Protein AF-A0A2T3WAP5-F1 (afdb_monomer)

Structure (mmCIF, N/CA/C/O backbone):
data_AF-A0A2T3WAP5-F1
#
_entry.id   AF-A0A2T3WAP5-F1
#
loop_
_atom_site.group_PDB
_atom_site.id
_atom_site.type_symbol
_atom_site.label_atom_id
_atom_site.label_alt_id
_atom_site.label_comp_id
_atom_site.label_asym_id
_atom_site.label_entity_id
_atom_site.label_seq_id
_atom_site.pdbx_PDB_ins_code
_atom_site.Cartn_x
_atom_site.Cartn_y
_atom_site.Cartn_z
_atom_site.occupancy
_atom_site.B_iso_or_equiv
_atom_site.auth_seq_id
_atom_site.auth_comp_id
_atom_site.auth_asym_id
_atom_site.auth_atom_id
_atom_site.pdbx_PDB_model_num
ATOM 1 N N . MET A 1 1 ? -6.740 0.672 60.391 1.00 37.81 1 MET A N 1
ATOM 2 C CA . MET A 1 1 ? -5.354 1.010 60.008 1.00 37.81 1 MET A CA 1
ATOM 3 C C . MET A 1 1 ? -5.152 0.637 58.546 1.00 37.81 1 MET A C 1
ATOM 5 O O . MET A 1 1 ? -5.389 -0.507 58.200 1.00 37.81 1 MET A O 1
ATOM 9 N N . MET A 1 2 ? -4.772 1.641 57.752 1.00 34.97 2 MET A N 1
ATOM 10 C CA . MET A 1 2 ? -4.164 1.625 56.410 1.00 34.97 2 MET A CA 1
ATOM 11 C C . MET A 1 2 ? -4.906 0.983 55.224 1.00 34.97 2 MET A C 1
ATOM 13 O O . MET A 1 2 ? -4.880 -0.215 54.972 1.00 34.97 2 MET A O 1
ATOM 17 N N . SER A 1 3 ? -5.479 1.905 54.453 1.00 34.38 3 SER A N 1
ATOM 18 C CA . SER A 1 3 ? -5.839 1.886 53.040 1.00 34.38 3 SER A CA 1
ATOM 19 C C . SER A 1 3 ? -4.696 1.460 52.111 1.00 34.38 3 SER A C 1
ATOM 21 O O . SER A 1 3 ? -3.557 1.851 52.338 1.00 34.38 3 SER A O 1
ATOM 23 N N . PHE A 1 4 ? -5.033 0.836 50.978 1.00 34.06 4 PHE A N 1
ATOM 24 C CA . PHE A 1 4 ? -4.315 1.040 49.715 1.00 34.06 4 PHE A CA 1
ATOM 25 C C . PHE A 1 4 ? -5.319 1.086 48.555 1.00 34.06 4 PHE A C 1
ATOM 27 O O . PHE A 1 4 ? -5.877 0.078 48.131 1.00 34.06 4 PHE A O 1
ATOM 34 N N . LEU A 1 5 ? -5.565 2.307 48.079 1.00 34.66 5 LEU A N 1
ATOM 35 C CA . LEU A 1 5 ? -6.219 2.611 46.812 1.00 34.66 5 LEU A CA 1
ATOM 36 C C . LEU A 1 5 ? -5.215 2.352 45.683 1.00 34.66 5 LEU A C 1
ATOM 38 O O . LEU A 1 5 ? -4.166 2.990 45.637 1.00 34.66 5 LEU A O 1
ATOM 42 N N . CYS A 1 6 ? -5.542 1.454 44.755 1.00 35.88 6 CYS A N 1
ATOM 43 C CA . CYS A 1 6 ? -4.842 1.346 43.478 1.00 35.88 6 CYS A CA 1
ATOM 44 C C . CYS A 1 6 ? -5.643 2.124 42.425 1.00 35.88 6 CYS A C 1
ATOM 46 O O . CYS A 1 6 ? -6.664 1.660 41.919 1.00 35.88 6 CYS A O 1
ATOM 48 N N . LEU A 1 7 ? -5.196 3.348 42.146 1.00 31.86 7 LEU A N 1
ATOM 49 C CA . LEU A 1 7 ? -5.678 4.188 41.054 1.00 31.86 7 LEU A CA 1
ATOM 50 C C . LEU A 1 7 ? -5.188 3.601 39.721 1.00 31.86 7 LEU A C 1
ATOM 52 O O . LEU A 1 7 ? -4.012 3.717 39.386 1.00 31.86 7 LEU A O 1
ATOM 56 N N . ARG A 1 8 ? -6.092 2.995 38.941 1.00 32.06 8 ARG A N 1
ATOM 57 C CA . ARG A 1 8 ? -5.881 2.803 37.500 1.00 32.06 8 ARG A CA 1
ATOM 58 C C . ARG A 1 8 ? -6.242 4.099 36.786 1.00 32.06 8 ARG A C 1
ATOM 60 O O . ARG A 1 8 ? -7.409 4.479 36.713 1.00 32.06 8 ARG A O 1
ATOM 67 N N . THR A 1 9 ? -5.229 4.775 36.268 1.00 32.81 9 THR A N 1
ATOM 68 C CA . THR A 1 9 ? -5.368 5.914 35.368 1.00 32.81 9 THR A CA 1
ATOM 69 C C . THR A 1 9 ? -5.916 5.433 34.024 1.00 32.81 9 THR A C 1
ATOM 71 O O . THR A 1 9 ? -5.292 4.665 33.299 1.00 32.81 9 THR A O 1
ATOM 74 N N . SER A 1 10 ? -7.138 5.865 33.719 1.00 32.34 10 SER A N 1
ATOM 75 C CA . SER A 1 10 ? -7.794 5.700 32.425 1.00 32.34 10 SER A CA 1
ATOM 76 C C . SER A 1 10 ? -7.300 6.796 31.483 1.00 32.34 10 SER A C 1
ATOM 78 O O . SER A 1 10 ? -7.767 7.931 31.546 1.00 32.34 10 SER A O 1
ATOM 80 N N . THR A 1 11 ? -6.356 6.477 30.602 1.00 38.84 11 THR A N 1
ATOM 81 C CA . THR A 1 11 ? -6.017 7.317 29.447 1.00 38.84 11 THR A CA 1
ATOM 82 C C . THR A 1 11 ? -6.963 6.989 28.292 1.00 38.84 11 THR A C 1
ATOM 84 O O . THR A 1 11 ? -6.636 6.245 27.375 1.00 38.84 11 THR A O 1
ATOM 87 N N . ARG A 1 12 ? -8.173 7.557 28.337 1.00 41.38 12 ARG A N 1
ATOM 88 C CA . ARG A 1 12 ? -9.047 7.714 27.163 1.00 41.38 12 ARG A CA 1
ATOM 89 C C . ARG A 1 12 ? -9.127 9.191 26.806 1.00 41.38 12 ARG A C 1
ATOM 91 O O . ARG A 1 12 ? -10.056 9.879 27.213 1.00 41.38 12 ARG A O 1
ATOM 98 N N . HIS A 1 13 ? -8.172 9.672 26.024 1.00 39.91 13 HIS A N 1
ATOM 99 C CA . HIS A 1 13 ? -8.303 10.943 25.322 1.00 39.91 13 HIS A CA 1
ATOM 100 C C . HIS A 1 13 ? -7.728 10.792 23.916 1.00 39.91 13 HIS A C 1
ATOM 102 O O . HIS A 1 13 ? -6.562 10.449 23.785 1.00 39.91 13 HIS A O 1
ATOM 108 N N . SER A 1 14 ? -8.581 11.055 22.914 1.00 42.50 14 SER A N 1
ATOM 109 C CA . SER A 1 14 ? -8.299 11.218 21.471 1.00 42.50 14 SER A CA 1
ATOM 110 C C . SER A 1 14 ? -9.056 10.247 20.545 1.00 42.50 14 SER A C 1
ATOM 112 O O . SER A 1 14 ? -8.451 9.581 19.716 1.00 42.50 14 SER A O 1
ATOM 114 N N . ALA A 1 15 ? -10.387 10.177 20.650 1.00 42.03 15 ALA A N 1
ATOM 115 C CA . ALA A 1 15 ? -11.224 9.506 19.636 1.00 42.03 15 ALA A CA 1
ATOM 116 C C . ALA A 1 15 ? -12.508 10.287 19.275 1.00 42.03 15 ALA A C 1
ATOM 118 O O . ALA A 1 15 ? -13.336 9.822 18.506 1.00 42.03 15 ALA A O 1
ATOM 119 N N . GLN A 1 16 ? -12.719 11.487 19.834 1.00 45.59 16 GLN A N 1
ATOM 120 C CA . GLN A 1 16 ? -14.015 12.181 19.738 1.00 45.59 16 GLN A CA 1
ATOM 121 C C . GLN A 1 16 ? -14.140 13.184 18.581 1.00 45.59 16 GLN A C 1
ATOM 123 O O . GLN A 1 16 ? -1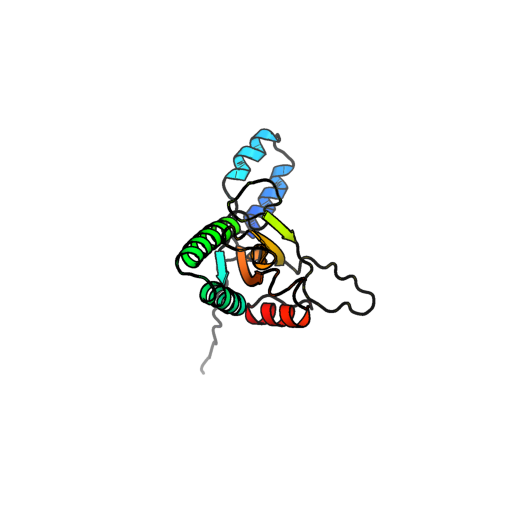5.211 13.762 18.403 1.00 45.59 16 GLN A O 1
ATOM 128 N N . THR A 1 17 ? -13.088 13.421 17.797 1.00 48.91 17 THR A N 1
ATOM 129 C CA . THR A 1 17 ? -13.108 14.436 16.730 1.00 48.91 17 THR A CA 1
ATOM 130 C C . THR A 1 17 ? -13.576 13.899 15.375 1.00 48.91 17 THR A C 1
ATOM 132 O O . THR A 1 17 ? -14.295 14.627 14.694 1.00 48.91 17 THR A O 1
ATOM 135 N N . CYS A 1 18 ? -13.277 12.645 15.004 1.00 47.66 18 CYS A N 1
ATOM 136 C CA . CYS A 1 18 ? -13.755 12.074 13.732 1.00 47.66 18 CYS A CA 1
ATOM 137 C C . CYS A 1 18 ? -15.240 11.643 13.791 1.00 47.66 18 CYS A C 1
ATOM 139 O O . CYS A 1 18 ? -16.019 12.014 12.910 1.00 47.66 18 CYS A O 1
ATOM 141 N N . ASP A 1 19 ? -15.688 11.000 14.877 1.00 46.12 19 ASP A N 1
ATOM 142 C CA . ASP A 1 19 ? -17.077 10.512 15.017 1.00 46.12 19 ASP A CA 1
ATOM 143 C C . ASP A 1 19 ? -18.139 11.628 15.034 1.00 46.12 19 ASP A C 1
ATOM 145 O O . ASP A 1 19 ? -19.256 11.484 14.523 1.00 46.12 19 ASP A O 1
ATOM 149 N N . ARG A 1 20 ? -17.811 12.782 15.628 1.00 44.59 20 ARG A N 1
ATOM 150 C CA . ARG A 1 20 ? -18.783 13.868 15.828 1.00 44.59 20 ARG A CA 1
ATOM 151 C C . ARG A 1 20 ? -19.057 14.657 14.547 1.00 44.59 20 ARG A C 1
ATOM 153 O O . ARG A 1 20 ? -20.156 15.192 14.399 1.00 44.59 20 ARG A O 1
ATOM 160 N N . LEU A 1 21 ? -18.097 14.703 13.621 1.00 49.47 21 LEU A N 1
ATOM 161 C CA . LEU A 1 21 ? -18.257 15.362 12.323 1.00 49.47 21 LEU A CA 1
ATOM 162 C C . LEU A 1 21 ? -19.168 14.544 11.398 1.00 49.47 21 LEU A C 1
ATOM 164 O O . LEU A 1 21 ? -20.104 15.109 10.837 1.00 49.47 21 LEU A O 1
ATOM 168 N N . TYR A 1 22 ? -19.007 13.218 11.345 1.00 47.56 22 TYR A N 1
ATOM 169 C CA . TYR A 1 22 ? -19.828 12.347 10.493 1.00 47.56 22 TYR A CA 1
ATOM 170 C C . TYR A 1 22 ? -21.316 12.309 10.893 1.00 47.56 22 TYR A C 1
ATOM 172 O O . TYR A 1 22 ? -22.199 12.384 10.033 1.00 47.56 22 TYR A O 1
ATOM 180 N N . LEU A 1 23 ? -21.634 12.267 12.194 1.00 45.97 23 LEU A N 1
ATOM 181 C CA . LEU A 1 23 ? -23.033 12.247 12.658 1.00 45.97 23 LEU A CA 1
ATOM 182 C C . LEU A 1 23 ? -23.762 13.591 12.457 1.00 45.97 23 LEU A C 1
ATOM 184 O O . LEU A 1 23 ? -24.974 13.614 12.220 1.00 45.97 23 LEU A O 1
ATOM 188 N N . LEU A 1 24 ? -23.040 14.715 12.504 1.00 48.06 24 LEU A N 1
ATOM 189 C CA . LEU A 1 24 ? -23.579 16.034 12.145 1.00 48.06 24 LEU A CA 1
ATOM 190 C C . LEU A 1 24 ? -23.736 16.191 10.621 1.00 48.06 24 LEU A C 1
ATOM 192 O O . LEU A 1 24 ? -24.723 16.770 10.163 1.00 48.06 24 LEU A O 1
ATOM 196 N N . GLN A 1 25 ? -22.822 15.605 9.844 1.00 47.75 25 GLN A N 1
ATOM 197 C CA . GLN A 1 25 ? -22.822 15.601 8.379 1.00 47.75 25 GLN A CA 1
ATOM 198 C C . GLN A 1 25 ? -24.035 14.859 7.789 1.00 47.75 25 GLN A C 1
ATOM 200 O O . GLN A 1 25 ? -24.610 15.315 6.800 1.00 47.75 25 GLN A O 1
ATOM 205 N N . TRP A 1 26 ? -24.508 13.784 8.434 1.00 46.12 26 TRP A N 1
ATOM 206 C CA . TRP A 1 26 ? -25.714 13.064 7.997 1.00 46.12 26 TRP A CA 1
ATOM 207 C C . TRP A 1 26 ? -27.020 13.825 8.299 1.00 46.12 26 TRP A C 1
ATOM 209 O O . TRP A 1 26 ? -27.939 13.840 7.481 1.00 46.12 26 TRP A O 1
ATOM 219 N N . ARG A 1 27 ? -27.111 14.525 9.443 1.00 43.84 27 ARG A N 1
ATOM 220 C CA . ARG A 1 27 ? -28.327 15.271 9.836 1.00 43.84 27 ARG A CA 1
ATOM 221 C C . ARG A 1 27 ? -28.534 16.581 9.066 1.00 43.84 27 ARG A C 1
ATOM 223 O O . ARG A 1 27 ? -29.679 16.986 8.873 1.00 43.84 27 ARG A O 1
ATOM 230 N N . LEU A 1 28 ? -27.465 17.236 8.609 1.00 43.81 28 LEU A N 1
ATOM 231 C CA . LEU A 1 28 ? -27.548 18.491 7.841 1.00 43.81 28 LEU A CA 1
ATOM 232 C C . LEU A 1 28 ? -27.909 18.285 6.357 1.00 43.81 28 LEU A C 1
ATOM 234 O O . LEU A 1 28 ? -28.445 19.200 5.730 1.00 43.81 28 LEU A O 1
ATOM 238 N N . SER A 1 29 ? -27.707 17.076 5.820 1.00 43.75 29 SER A N 1
ATOM 239 C CA . SER A 1 29 ? -28.051 16.711 4.434 1.00 43.75 29 SER A CA 1
ATOM 240 C C . SER A 1 29 ? -29.566 16.724 4.149 1.00 43.75 29 SER A C 1
ATOM 242 O O . SER A 1 29 ? -29.993 16.854 3.006 1.00 43.75 29 SER A O 1
ATOM 244 N N . LEU A 1 30 ? -30.411 16.672 5.188 1.00 50.00 30 LEU A N 1
ATOM 245 C CA . LEU A 1 30 ? -31.871 16.619 5.040 1.00 50.00 30 LEU A CA 1
ATOM 246 C C . LEU A 1 30 ? -32.566 17.993 4.959 1.00 50.00 30 LEU A C 1
ATOM 248 O O . LEU A 1 30 ? -33.790 18.029 4.844 1.00 50.00 30 LEU A O 1
ATOM 252 N N . ARG A 1 31 ? -31.847 19.128 5.055 1.00 53.31 31 ARG A N 1
ATOM 253 C CA . ARG A 1 31 ? -32.492 20.463 5.135 1.00 53.31 31 ARG A CA 1
ATOM 254 C C . ARG A 1 31 ? -31.858 21.601 4.329 1.00 53.31 31 ARG A C 1
ATOM 256 O O . ARG A 1 31 ? -32.368 22.716 4.409 1.00 53.31 31 ARG A O 1
ATOM 263 N N . LEU A 1 32 ? -30.794 21.376 3.557 1.00 46.03 32 LEU A N 1
ATOM 264 C CA . LEU A 1 32 ? -30.129 22.456 2.814 1.00 46.03 32 LEU A CA 1
ATOM 265 C C . LEU A 1 32 ? -30.175 22.249 1.293 1.00 46.03 32 LEU A C 1
ATOM 267 O O . LEU A 1 32 ? -30.032 21.121 0.822 1.00 46.03 32 LEU A O 1
ATOM 271 N N . PRO A 1 33 ? -30.336 23.327 0.500 1.00 49.84 33 PRO A N 1
ATOM 272 C CA . PRO A 1 33 ? -30.248 23.251 -0.952 1.00 49.84 33 PRO A CA 1
ATOM 273 C C . PRO A 1 33 ? -28.852 22.769 -1.380 1.00 49.84 33 PRO A C 1
ATOM 275 O O . PRO A 1 33 ? -27.824 23.276 -0.922 1.00 49.84 33 PRO A O 1
ATOM 278 N N . SER A 1 34 ? -28.834 21.795 -2.292 1.00 56.66 34 SER A N 1
ATOM 279 C CA . SER A 1 34 ? -27.676 20.977 -2.696 1.00 56.66 34 SER A CA 1
ATOM 280 C C . SER A 1 34 ? -26.402 21.753 -3.054 1.00 56.66 34 SER A C 1
ATOM 282 O O . SER A 1 34 ? -25.299 21.258 -2.842 1.00 56.66 34 SER A O 1
ATOM 284 N N . LYS A 1 35 ? -26.524 22.992 -3.544 1.00 49.44 35 LYS A N 1
ATOM 285 C CA . LYS A 1 35 ? -25.377 23.825 -3.947 1.00 49.44 35 LYS A CA 1
ATOM 286 C C . LYS A 1 35 ? -24.643 24.501 -2.778 1.00 49.44 35 LYS A C 1
ATOM 288 O O . LYS A 1 35 ? -23.463 24.806 -2.914 1.00 49.44 35 LYS A O 1
ATOM 293 N N . LEU A 1 36 ? -25.308 24.723 -1.640 1.00 49.06 36 LEU A N 1
ATOM 294 C CA . LEU A 1 36 ? -24.701 25.317 -0.436 1.00 49.06 36 LEU A CA 1
ATOM 295 C C . LEU A 1 36 ? -24.099 24.253 0.490 1.00 49.06 36 LEU A C 1
ATOM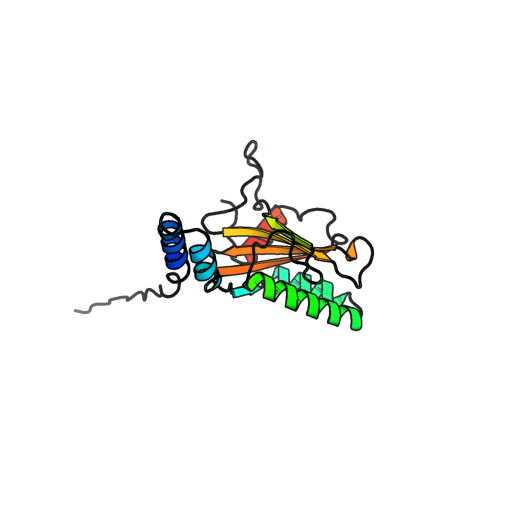 297 O O . LEU A 1 36 ? -23.044 24.490 1.074 1.00 49.06 36 LEU A O 1
ATOM 301 N N . ALA A 1 37 ? -24.703 23.061 0.550 1.00 51.19 37 ALA A N 1
ATOM 302 C CA . ALA A 1 37 ? -24.130 21.912 1.253 1.00 51.19 37 ALA A CA 1
ATOM 303 C C . ALA A 1 37 ? -22.775 21.500 0.645 1.00 51.19 37 ALA A C 1
ATOM 305 O O . ALA A 1 37 ? -21.805 21.317 1.374 1.00 51.19 37 ALA A O 1
ATOM 306 N N . LEU A 1 38 ? -22.665 21.483 -0.690 1.00 46.16 38 LEU A N 1
ATOM 307 C CA . LEU A 1 38 ? -21.421 21.128 -1.381 1.00 46.16 38 LEU A CA 1
ATOM 308 C C . LEU A 1 38 ? -20.252 22.077 -1.051 1.00 46.16 38 LEU A C 1
ATOM 310 O O . LEU A 1 38 ? -19.111 21.641 -1.009 1.00 46.16 38 LEU A O 1
ATOM 314 N N . LYS A 1 39 ? -20.528 23.364 -0.789 1.00 43.94 39 LYS A N 1
ATOM 315 C CA . LYS A 1 39 ? -19.500 24.390 -0.532 1.00 43.94 39 LYS A CA 1
ATOM 316 C C . LYS A 1 39 ? -19.063 24.467 0.939 1.00 43.94 39 LYS A C 1
ATOM 318 O O . LYS A 1 39 ? -17.976 24.959 1.221 1.00 43.94 39 LYS A O 1
ATOM 323 N N . LEU A 1 40 ? -19.891 23.981 1.868 1.00 48.06 40 LEU A N 1
ATOM 324 C CA . LEU A 1 40 ? -19.563 23.867 3.299 1.00 48.06 40 LEU A CA 1
ATOM 325 C C . LEU A 1 40 ? -18.911 22.519 3.649 1.00 48.06 40 LEU A C 1
ATOM 327 O O . LEU A 1 40 ? -18.163 22.438 4.618 1.00 48.06 40 LEU A O 1
ATOM 331 N N . MET A 1 41 ? -19.150 21.473 2.853 1.00 47.03 41 MET A N 1
ATOM 332 C CA . MET A 1 41 ? -18.615 20.125 3.090 1.00 47.03 41 MET A CA 1
ATOM 333 C C . MET A 1 41 ? -17.198 19.901 2.538 1.00 47.03 41 MET A C 1
ATOM 335 O O . MET A 1 41 ? -16.543 18.941 2.924 1.00 47.03 41 MET A O 1
ATOM 339 N N . THR A 1 42 ? -16.682 20.794 1.690 1.00 49.59 42 THR A N 1
ATOM 340 C CA . THR A 1 42 ? -15.313 20.708 1.145 1.00 49.59 42 THR A CA 1
ATOM 341 C C . THR A 1 42 ? -14.220 21.200 2.102 1.00 49.59 42 THR A C 1
ATOM 343 O O . THR A 1 42 ? -13.050 21.169 1.742 1.00 49.59 42 THR A O 1
ATOM 346 N N . GLY A 1 43 ? -14.570 21.677 3.303 1.00 47.00 43 GLY A N 1
ATOM 347 C CA . GLY A 1 43 ? -13.620 22.329 4.215 1.00 47.00 43 GLY A CA 1
ATOM 348 C C . GLY A 1 43 ? -13.030 21.467 5.337 1.00 47.00 43 GLY A C 1
ATOM 349 O O . GLY A 1 43 ? -12.149 21.954 6.036 1.00 47.00 43 GLY A O 1
ATOM 350 N N . LEU A 1 44 ? -13.506 20.236 5.560 1.00 53.38 44 LEU A N 1
ATOM 351 C CA . LEU A 1 44 ? -13.129 19.429 6.735 1.00 53.38 44 LEU A CA 1
ATOM 352 C C . LEU A 1 44 ? -13.106 17.923 6.427 1.00 53.38 44 LEU A C 1
ATOM 354 O O . LEU A 1 44 ? -13.654 17.128 7.188 1.00 53.38 44 LEU A O 1
ATOM 358 N N . SER A 1 45 ? -12.505 17.507 5.308 1.00 60.47 45 SER A N 1
ATOM 359 C CA . SER A 1 45 ? -12.167 16.080 5.193 1.00 60.47 45 SER A CA 1
ATOM 360 C C . SER A 1 45 ? -11.107 15.773 6.255 1.00 60.47 45 SER A C 1
ATOM 362 O O . SER A 1 45 ? -10.108 16.498 6.311 1.00 60.47 45 SER A O 1
ATOM 364 N N . PRO A 1 46 ? -11.322 14.787 7.144 1.00 68.62 46 PRO A N 1
ATOM 365 C CA . PRO A 1 46 ? -10.320 14.439 8.136 1.00 68.62 46 PRO A CA 1
ATOM 366 C C . PRO A 1 46 ? -9.046 14.008 7.410 1.00 68.62 46 PRO A C 1
ATOM 368 O O . PRO A 1 46 ? -9.083 13.149 6.532 1.00 68.62 46 PRO A O 1
ATOM 371 N N . SER A 1 47 ? -7.924 14.636 7.757 1.00 86.19 47 SER A N 1
ATOM 372 C CA . SER A 1 47 ? -6.617 14.175 7.299 1.00 86.19 47 SER A CA 1
ATOM 373 C C . SER A 1 47 ? -6.299 12.888 8.045 1.00 86.19 47 SER A C 1
ATOM 375 O O . SER A 1 47 ? -6.260 12.882 9.276 1.00 86.19 47 SER A O 1
ATOM 377 N N . TYR A 1 48 ? -6.059 11.812 7.310 1.00 94.31 48 TYR A N 1
ATOM 378 C CA . TYR A 1 48 ? -5.655 10.542 7.890 1.00 94.31 48 TYR A CA 1
ATOM 379 C C . TYR A 1 48 ? -4.163 10.563 8.218 1.00 94.31 48 TYR A C 1
ATOM 381 O O . TYR A 1 48 ? -3.354 11.110 7.467 1.00 94.31 48 TYR A O 1
ATOM 389 N N . SER A 1 49 ? -3.781 9.937 9.327 1.00 96.12 49 SER A N 1
ATOM 390 C CA . SER A 1 49 ? -2.371 9.668 9.627 1.00 96.12 49 SER A CA 1
ATOM 391 C C . SER A 1 49 ? -1.941 8.317 9.046 1.00 96.12 49 SER A C 1
ATOM 393 O O . SER A 1 49 ? -2.736 7.381 8.982 1.00 96.12 49 SER A O 1
ATOM 395 N N . LEU A 1 50 ? -0.691 8.214 8.586 1.00 96.88 50 LEU A N 1
ATOM 396 C CA . LEU A 1 50 ? -0.147 6.977 8.016 1.00 96.88 50 LEU A CA 1
ATOM 397 C C . LEU A 1 50 ? 0.603 6.174 9.077 1.00 96.88 50 LEU A C 1
ATOM 399 O O . LEU A 1 50 ? 1.564 6.670 9.666 1.00 96.88 50 LEU A O 1
ATOM 403 N N . ILE A 1 51 ? 0.235 4.907 9.222 1.00 97.94 51 ILE A N 1
ATOM 404 C CA . ILE A 1 51 ? 0.955 3.903 10.000 1.00 97.94 51 ILE A CA 1
ATOM 405 C C . ILE A 1 51 ? 1.609 2.937 9.017 1.00 97.94 51 ILE A C 1
ATOM 407 O O . ILE A 1 51 ? 0.946 2.332 8.174 1.00 97.94 51 ILE A O 1
ATOM 411 N N . ARG A 1 52 ? 2.936 2.812 9.077 1.00 97.38 52 ARG A N 1
ATOM 412 C CA . ARG A 1 52 ? 3.685 1.922 8.183 1.00 97.38 52 ARG A CA 1
ATOM 413 C C . ARG A 1 52 ? 3.861 0.562 8.843 1.00 97.38 52 ARG A C 1
ATOM 415 O O . ARG A 1 52 ? 4.626 0.440 9.796 1.00 97.38 52 ARG A O 1
ATOM 422 N N . GLY A 1 53 ? 3.171 -0.448 8.323 1.00 97.50 53 GLY A N 1
ATOM 423 C CA . GLY A 1 53 ? 3.281 -1.816 8.812 1.00 97.50 53 GLY A CA 1
ATOM 424 C C . GLY A 1 53 ? 4.682 -2.402 8.573 1.00 97.50 53 GLY A C 1
ATOM 425 O O . GLY A 1 53 ? 5.353 -2.041 7.594 1.00 97.50 53 GLY A O 1
ATOM 426 N N . PRO A 1 54 ? 5.138 -3.351 9.410 1.00 97.94 54 PRO A N 1
ATOM 427 C CA . PRO A 1 54 ? 6.453 -3.974 9.258 1.00 97.94 54 PRO A CA 1
ATOM 428 C C . PRO A 1 54 ? 6.666 -4.621 7.883 1.00 97.94 54 PRO A C 1
ATOM 430 O O . PRO A 1 54 ? 7.736 -4.486 7.283 1.00 97.94 54 PRO A O 1
ATOM 433 N N . GLN A 1 55 ? 5.646 -5.301 7.348 1.00 97.94 55 GLN A N 1
ATOM 434 C CA . GLN A 1 55 ? 5.727 -5.928 6.027 1.00 97.94 55 GLN A CA 1
ATOM 435 C C . GLN A 1 55 ? 5.788 -4.895 4.893 1.00 97.94 55 GLN A C 1
ATOM 437 O O . GLN A 1 55 ? 6.488 -5.122 3.901 1.00 97.94 55 GLN A O 1
ATOM 442 N N . PHE A 1 56 ? 5.123 -3.747 5.031 1.00 98.06 56 PHE A N 1
ATOM 443 C CA . PHE A 1 56 ? 5.217 -2.655 4.065 1.00 98.06 56 PHE A CA 1
ATOM 444 C C . PHE A 1 56 ? 6.642 -2.113 3.978 1.00 98.06 56 PHE A C 1
ATOM 446 O O . PHE A 1 56 ? 7.195 -2.026 2.885 1.00 98.06 56 PHE A O 1
ATOM 453 N N . GLU A 1 57 ? 7.286 -1.849 5.115 1.00 97.94 57 GLU A N 1
ATOM 454 C CA . GLU A 1 57 ? 8.682 -1.395 5.142 1.00 97.94 57 GLU A CA 1
ATOM 455 C C . GLU A 1 57 ? 9.635 -2.430 4.522 1.00 97.94 57 GLU A C 1
ATOM 457 O O . GLU A 1 57 ? 10.517 -2.084 3.731 1.00 97.94 57 GLU A O 1
ATOM 462 N N . ARG A 1 58 ? 9.433 -3.726 4.807 1.00 98.06 58 ARG A N 1
ATOM 463 C CA . ARG A 1 58 ? 10.232 -4.808 4.202 1.00 98.06 58 ARG A CA 1
ATOM 464 C C . ARG A 1 58 ? 10.068 -4.871 2.685 1.00 98.06 58 ARG A C 1
ATOM 466 O O . ARG A 1 58 ? 11.070 -4.932 1.972 1.00 98.06 58 ARG A O 1
ATOM 473 N N . THR A 1 59 ? 8.829 -4.850 2.200 1.00 97.44 59 THR A N 1
ATOM 474 C CA . THR A 1 59 ? 8.520 -4.952 0.764 1.00 97.44 59 THR A CA 1
ATOM 475 C C . THR A 1 59 ? 8.971 -3.716 -0.006 1.00 97.44 59 THR A C 1
ATOM 477 O O . THR A 1 59 ? 9.653 -3.853 -1.019 1.00 97.44 59 THR A O 1
ATOM 480 N N . LEU A 1 60 ? 8.732 -2.513 0.523 1.00 96.81 60 LEU A N 1
ATOM 481 C CA . LEU A 1 60 ? 9.225 -1.270 -0.068 1.00 96.81 60 LEU A CA 1
ATOM 482 C C . LEU A 1 60 ? 10.757 -1.250 -0.136 1.00 96.81 60 LEU A C 1
ATOM 484 O O . LEU A 1 60 ? 11.336 -0.937 -1.176 1.00 96.81 60 LEU A O 1
ATOM 488 N N . LYS A 1 61 ? 11.440 -1.629 0.951 1.00 97.19 61 LYS A N 1
ATOM 489 C CA . LYS A 1 61 ? 12.905 -1.710 0.975 1.00 97.19 61 LYS A CA 1
ATOM 490 C C . LYS A 1 61 ? 13.437 -2.720 -0.041 1.00 97.19 61 LYS A C 1
ATOM 492 O O . LYS A 1 61 ? 14.431 -2.428 -0.709 1.00 97.19 61 LYS A O 1
ATOM 497 N N . ALA A 1 62 ? 12.809 -3.891 -0.150 1.00 96.38 62 ALA A N 1
ATOM 498 C CA . ALA A 1 62 ? 13.186 -4.916 -1.118 1.00 96.38 62 ALA A CA 1
ATOM 499 C C . ALA A 1 62 ? 13.019 -4.410 -2.558 1.00 96.38 62 ALA A C 1
ATOM 501 O O . ALA A 1 62 ? 13.966 -4.499 -3.340 1.00 96.38 62 ALA A O 1
ATOM 502 N N . TYR A 1 63 ? 11.879 -3.784 -2.859 1.00 95.38 63 TYR A N 1
ATOM 503 C CA . TYR A 1 63 ? 11.602 -3.165 -4.151 1.00 95.38 63 TYR A CA 1
ATOM 504 C C . TYR A 1 63 ? 12.665 -2.120 -4.519 1.00 95.38 63 TYR A C 1
ATOM 506 O O . TYR A 1 63 ? 13.325 -2.232 -5.550 1.00 95.38 63 TYR A O 1
ATOM 514 N N . LEU A 1 64 ? 12.928 -1.156 -3.630 1.00 95.81 64 LEU A N 1
ATOM 515 C CA . LEU A 1 64 ? 13.901 -0.084 -3.872 1.00 95.81 64 LEU A CA 1
ATOM 516 C C . LEU A 1 64 ? 15.347 -0.583 -4.001 1.00 95.81 64 LEU A C 1
ATOM 518 O O . LEU A 1 64 ? 16.169 0.087 -4.626 1.00 95.81 64 LEU A O 1
ATOM 522 N N . LYS A 1 65 ? 15.688 -1.727 -3.395 1.00 96.12 65 LYS A N 1
ATOM 523 C CA . LYS A 1 65 ? 17.025 -2.331 -3.499 1.00 96.12 65 LYS A CA 1
ATOM 524 C C . LYS A 1 65 ? 17.297 -2.888 -4.901 1.00 96.12 65 LYS A C 1
ATOM 526 O O . LYS A 1 65 ? 18.455 -2.934 -5.301 1.00 96.12 65 LYS A O 1
ATOM 531 N N . GLY A 1 66 ? 16.256 -3.302 -5.626 1.00 91.12 66 GLY A N 1
ATOM 532 C CA . GLY A 1 66 ? 16.369 -3.850 -6.980 1.00 91.12 66 GLY A CA 1
ATOM 533 C C . GLY A 1 66 ? 16.478 -2.802 -8.093 1.00 91.12 66 GLY A C 1
ATOM 534 O O . GLY A 1 66 ? 16.714 -3.169 -9.240 1.00 91.12 66 GLY A O 1
ATOM 535 N N . LEU A 1 67 ? 16.304 -1.515 -7.779 1.00 94.00 67 LEU A N 1
ATOM 536 C CA . LEU A 1 67 ? 16.257 -0.440 -8.771 1.00 94.00 67 LEU A CA 1
ATOM 537 C C . LEU A 1 67 ? 17.625 0.213 -9.003 1.00 94.00 67 LEU A C 1
ATOM 539 O O . LEU A 1 67 ? 18.428 0.380 -8.081 1.00 94.00 67 LEU A O 1
ATOM 543 N N . ALA A 1 68 ? 17.856 0.671 -10.236 1.00 94.62 68 ALA A N 1
ATOM 544 C CA . ALA A 1 68 ? 18.947 1.594 -10.531 1.00 94.62 68 ALA A CA 1
ATOM 545 C C . ALA A 1 68 ? 18.733 2.931 -9.796 1.00 94.62 68 ALA A C 1
ATOM 547 O O . ALA A 1 68 ? 17.607 3.299 -9.465 1.00 94.62 68 ALA A O 1
ATOM 548 N N . LYS A 1 69 ? 19.808 3.700 -9.565 1.00 93.75 69 LYS A N 1
ATOM 549 C CA . LYS A 1 69 ? 19.746 4.950 -8.780 1.00 93.75 69 LYS A CA 1
ATOM 550 C C . LYS A 1 69 ? 18.667 5.924 -9.279 1.00 93.75 69 LYS A C 1
ATOM 552 O O . LYS A 1 69 ? 17.871 6.401 -8.478 1.00 93.75 69 LYS A O 1
ATOM 557 N N . ARG A 1 70 ? 18.626 6.180 -10.591 1.00 92.06 70 ARG A N 1
ATOM 558 C CA . ARG A 1 70 ? 17.640 7.075 -11.221 1.00 92.06 70 ARG A CA 1
ATOM 559 C C . ARG A 1 70 ? 16.203 6.597 -10.990 1.00 92.06 70 ARG A C 1
ATOM 561 O O . ARG A 1 70 ? 15.334 7.390 -10.649 1.00 92.06 70 ARG A O 1
ATOM 568 N N . ASP A 1 71 ? 15.967 5.300 -11.147 1.00 94.44 71 ASP A N 1
ATOM 569 C CA . ASP A 1 71 ? 14.634 4.710 -11.000 1.00 94.44 71 ASP A CA 1
ATOM 570 C C . ASP A 1 71 ? 14.194 4.693 -9.535 1.00 94.44 71 ASP A C 1
ATOM 572 O O . ASP A 1 71 ? 13.017 4.861 -9.234 1.00 94.44 71 ASP A O 1
ATOM 576 N N . LYS A 1 72 ? 15.146 4.556 -8.606 1.00 94.69 72 LYS A N 1
ATOM 577 C CA . LYS A 1 72 ? 14.901 4.655 -7.166 1.00 94.69 72 LYS A CA 1
ATOM 578 C C . LYS A 1 72 ? 14.409 6.045 -6.760 1.00 94.69 72 LYS A C 1
ATOM 580 O O . LYS A 1 72 ? 13.501 6.138 -5.941 1.00 94.69 72 LYS A O 1
ATOM 585 N N . GLU A 1 73 ? 14.986 7.110 -7.312 1.00 93.81 73 GLU A N 1
ATOM 586 C CA . GLU A 1 73 ? 14.534 8.487 -7.062 1.00 93.81 73 GLU A CA 1
ATOM 587 C C . GLU A 1 73 ? 13.103 8.692 -7.583 1.00 93.81 73 GLU A C 1
ATOM 589 O O . GLU A 1 73 ? 12.233 9.115 -6.822 1.00 93.81 73 GLU A O 1
ATOM 594 N N . ALA A 1 74 ? 12.825 8.263 -8.819 1.00 92.44 74 ALA A N 1
ATOM 595 C CA . ALA A 1 74 ? 11.479 8.314 -9.397 1.00 92.44 74 ALA A CA 1
ATOM 596 C C . ALA A 1 74 ? 10.458 7.466 -8.612 1.00 92.44 74 ALA A C 1
ATOM 598 O O . ALA A 1 74 ? 9.301 7.852 -8.454 1.00 92.44 74 ALA A O 1
ATOM 599 N N . ALA A 1 75 ? 10.875 6.307 -8.094 1.00 93.31 75 ALA A N 1
ATOM 600 C CA . ALA A 1 75 ? 10.044 5.471 -7.238 1.00 93.31 75 ALA A CA 1
ATOM 601 C C . ALA A 1 75 ? 9.669 6.189 -5.940 1.00 93.31 75 ALA A C 1
ATOM 603 O O . ALA A 1 75 ? 8.503 6.185 -5.556 1.00 93.31 75 ALA A O 1
ATOM 604 N N . LEU A 1 76 ? 10.649 6.800 -5.270 1.00 94.25 76 LEU A N 1
ATOM 605 C CA . LEU A 1 76 ? 10.436 7.520 -4.016 1.00 94.25 76 LEU A CA 1
ATOM 606 C C . LEU A 1 76 ? 9.509 8.723 -4.197 1.00 94.25 76 LEU A C 1
ATOM 608 O O . LEU A 1 76 ? 8.643 8.936 -3.352 1.00 94.25 76 LEU A O 1
ATOM 612 N N . GLU A 1 77 ? 9.653 9.465 -5.295 1.00 92.75 77 GLU A N 1
ATOM 613 C CA . GLU A 1 77 ? 8.758 10.575 -5.638 1.00 92.75 77 GLU A CA 1
ATOM 614 C C . GLU A 1 77 ? 7.314 10.091 -5.823 1.00 92.75 77 GLU A C 1
ATOM 616 O O . GLU A 1 77 ? 6.393 10.620 -5.197 1.00 92.75 77 GLU A O 1
ATOM 621 N N . LEU A 1 78 ? 7.123 9.022 -6.602 1.00 92.06 78 LEU A N 1
ATOM 622 C CA . LEU A 1 78 ? 5.810 8.418 -6.820 1.00 92.06 78 LEU A CA 1
ATOM 623 C C . LEU A 1 78 ? 5.190 7.919 -5.509 1.00 92.06 78 LEU A 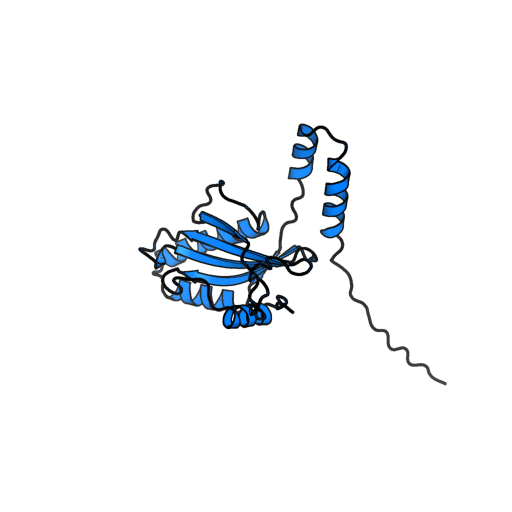C 1
ATOM 625 O O . LEU A 1 78 ? 4.028 8.214 -5.236 1.00 92.06 78 LEU A O 1
ATOM 629 N N . PHE A 1 79 ? 5.945 7.198 -4.671 1.00 93.25 79 PHE A N 1
ATOM 630 C CA . PHE A 1 79 ? 5.440 6.764 -3.366 1.00 93.25 79 PHE A CA 1
ATOM 631 C C . PHE A 1 79 ? 5.094 7.956 -2.475 1.00 93.25 79 PHE A C 1
ATOM 633 O O . PHE A 1 79 ? 4.046 7.935 -1.841 1.00 93.25 79 PHE A O 1
ATOM 640 N N . GLY A 1 80 ? 5.917 9.006 -2.446 1.00 92.69 80 GLY A N 1
ATOM 641 C CA . GLY A 1 80 ? 5.625 10.225 -1.691 1.00 92.69 80 GLY A CA 1
ATOM 642 C C . GLY A 1 80 ? 4.285 10.845 -2.089 1.00 92.69 80 GLY A C 1
ATOM 643 O O . GLY A 1 80 ? 3.450 11.095 -1.221 1.00 92.69 80 GLY A O 1
ATOM 644 N N . ALA A 1 81 ? 4.048 11.012 -3.393 1.00 90.56 81 ALA A N 1
ATOM 645 C CA . ALA A 1 81 ? 2.798 11.557 -3.919 1.00 90.56 81 ALA A CA 1
ATOM 646 C C . ALA A 1 81 ? 1.584 10.673 -3.587 1.00 90.56 81 ALA A C 1
ATOM 648 O O . ALA A 1 81 ? 0.566 11.167 -3.106 1.00 90.56 81 ALA A O 1
ATOM 649 N N . VAL A 1 82 ? 1.699 9.356 -3.783 1.00 90.88 82 VAL A N 1
ATOM 650 C CA . VAL A 1 82 ? 0.619 8.402 -3.480 1.00 90.88 82 VAL A CA 1
ATOM 651 C C . VAL A 1 82 ? 0.286 8.391 -1.991 1.00 90.88 82 VAL A C 1
ATOM 653 O O . VAL A 1 82 ? -0.884 8.417 -1.625 1.00 90.88 82 VAL A O 1
ATOM 656 N N . LEU A 1 83 ? 1.298 8.343 -1.124 1.00 92.88 83 LEU A N 1
ATOM 657 C CA . LEU A 1 83 ? 1.088 8.303 0.321 1.00 92.88 83 LEU A CA 1
ATOM 658 C C . LEU A 1 83 ? 0.474 9.607 0.830 1.00 92.88 83 LEU A C 1
ATOM 660 O O . LEU A 1 83 ? -0.421 9.558 1.670 1.00 92.88 83 LEU A O 1
ATOM 664 N N . GLN A 1 84 ? 0.900 10.750 0.290 1.00 90.38 84 GLN A N 1
ATOM 665 C CA . GLN A 1 84 ? 0.271 12.032 0.586 1.00 90.38 84 GLN A CA 1
ATOM 666 C C . GLN A 1 84 ? -1.209 12.024 0.185 1.00 90.38 84 GLN A C 1
ATOM 668 O O . GLN A 1 84 ? -2.053 12.434 0.976 1.00 90.38 84 GLN A O 1
ATOM 673 N N . GLU A 1 85 ? -1.546 11.511 -0.996 1.00 88.62 85 GLU A N 1
ATOM 674 C CA . GLU A 1 85 ? -2.940 11.449 -1.444 1.00 88.62 85 GLU A CA 1
ATOM 675 C C . GLU A 1 85 ? -3.787 10.526 -0.571 1.00 88.62 85 GLU A C 1
ATOM 677 O O . GLU A 1 85 ? -4.911 10.874 -0.217 1.00 88.62 85 GLU A O 1
ATOM 682 N N . LEU A 1 86 ? -3.235 9.384 -0.149 1.00 90.94 86 LEU A N 1
ATOM 683 C CA . LEU A 1 86 ? -3.923 8.498 0.784 1.00 90.94 86 LEU A CA 1
ATOM 684 C C . LEU A 1 86 ? -4.316 9.242 2.068 1.00 90.94 86 LEU A C 1
ATOM 686 O O . LEU A 1 86 ? -5.414 9.020 2.561 1.00 90.94 86 LEU A O 1
ATOM 690 N N . THR A 1 87 ? -3.500 10.179 2.569 1.00 91.81 87 THR A N 1
ATOM 691 C CA . THR A 1 87 ? -3.871 10.970 3.761 1.00 91.81 87 THR A CA 1
ATOM 692 C C . THR A 1 87 ? -5.077 11.884 3.554 1.00 91.81 87 THR A C 1
ATOM 694 O O . THR A 1 87 ? -5.786 12.184 4.513 1.00 91.81 87 THR A O 1
ATOM 697 N N . VAL A 1 88 ? -5.319 12.329 2.320 1.00 89.81 88 VAL A N 1
ATOM 698 C CA . VAL A 1 88 ? -6.378 13.291 1.989 1.00 89.81 88 VAL A CA 1
ATOM 699 C C . VAL A 1 88 ? -7.641 12.580 1.518 1.00 89.81 88 VAL A C 1
ATOM 701 O O . VAL A 1 88 ? -8.752 13.006 1.826 1.00 89.81 88 VAL A O 1
ATOM 704 N N . SER A 1 89 ? -7.495 11.517 0.732 1.00 89.12 89 SER A N 1
ATOM 705 C CA . SER A 1 89 ? -8.604 10.848 0.053 1.00 89.12 89 SER A CA 1
ATOM 706 C C . SER A 1 89 ? -8.330 9.347 -0.125 1.00 89.12 89 SER A C 1
ATOM 708 O O . SER A 1 89 ? -8.191 8.853 -1.248 1.00 89.12 89 SER A O 1
ATOM 710 N N . PRO A 1 90 ? -8.338 8.563 0.974 1.00 91.44 90 PRO A N 1
ATOM 711 C CA . PRO A 1 90 ? -7.955 7.145 0.954 1.00 91.44 90 PRO A CA 1
ATOM 712 C C . PRO A 1 90 ? -8.930 6.229 0.206 1.00 91.44 90 PRO A C 1
ATOM 714 O O . PRO A 1 90 ? -8.653 5.045 0.033 1.00 91.44 90 PRO A O 1
ATOM 717 N N . ARG A 1 91 ? -10.081 6.755 -0.227 1.00 89.69 91 ARG A N 1
ATOM 718 C CA . ARG A 1 91 ? -11.134 6.022 -0.947 1.00 89.69 91 ARG A CA 1
ATOM 719 C C . ARG A 1 91 ? -11.294 6.464 -2.395 1.00 89.69 91 ARG A C 1
ATOM 721 O O . ARG A 1 91 ? -12.266 6.072 -3.037 1.00 89.69 91 ARG A O 1
ATOM 728 N N . GLN A 1 92 ? -10.435 7.352 -2.899 1.00 78.44 92 GLN A N 1
ATOM 729 C CA . GLN A 1 92 ? -10.740 8.045 -4.145 1.00 78.44 92 GLN A CA 1
ATOM 730 C C . GLN A 1 92 ? -10.850 7.094 -5.342 1.00 78.44 92 GLN A C 1
ATOM 732 O O . GLN A 1 92 ? -9.891 6.475 -5.806 1.00 78.44 92 GLN A O 1
ATOM 737 N N . MET A 1 93 ? -12.068 7.006 -5.863 1.00 61.47 93 MET A N 1
ATOM 738 C CA . MET A 1 93 ? -12.422 6.178 -7.004 1.00 61.47 93 MET A CA 1
ATOM 739 C C . MET A 1 93 ? -12.127 6.944 -8.297 1.00 61.47 93 MET A C 1
ATOM 741 O O . MET A 1 93 ? -12.499 8.107 -8.415 1.00 61.47 93 MET A O 1
ATOM 745 N N . ARG A 1 94 ? -11.444 6.266 -9.235 1.00 54.78 94 ARG A N 1
ATOM 746 C CA . ARG A 1 94 ? -11.177 6.608 -10.654 1.00 54.78 94 ARG A CA 1
ATOM 747 C C . ARG A 1 94 ? -11.599 8.010 -11.128 1.00 54.78 94 ARG A C 1
ATOM 749 O O . ARG A 1 94 ? -12.782 8.323 -11.160 1.00 54.78 94 ARG A O 1
ATOM 756 N N . GLY A 1 95 ? -10.660 8.754 -11.716 1.00 53.34 95 GLY A N 1
ATOM 757 C CA . GLY A 1 95 ? -10.985 9.918 -12.556 1.00 53.34 95 GLY A CA 1
ATOM 758 C C . GLY A 1 95 ? -10.184 11.183 -12.265 1.00 53.34 95 GLY A C 1
ATOM 759 O O . GLY A 1 95 ? -10.228 12.107 -13.070 1.00 53.34 95 GLY A O 1
ATOM 760 N N . GLN A 1 96 ? -9.408 11.218 -11.180 1.00 56.16 96 GLN A N 1
ATOM 761 C CA . GLN A 1 96 ? -8.345 12.208 -11.018 1.00 56.16 96 GLN A CA 1
ATOM 762 C C . GLN A 1 96 ? -7.021 11.578 -11.444 1.00 56.16 96 GLN A C 1
ATOM 764 O O . GLN A 1 96 ? -6.582 10.579 -10.876 1.00 56.16 96 GLN A O 1
ATOM 769 N N . ALA A 1 97 ? -6.432 12.125 -12.506 1.00 54.69 97 ALA A N 1
ATOM 770 C CA . ALA A 1 97 ? -5.157 11.676 -13.039 1.00 54.69 97 ALA A CA 1
ATOM 771 C C . ALA A 1 97 ? -4.036 12.097 -12.083 1.00 54.69 97 ALA A C 1
ATOM 773 O O . ALA A 1 97 ? -3.500 13.196 -12.179 1.00 54.69 97 ALA A O 1
ATOM 774 N N . MET A 1 98 ? -3.698 11.217 -11.148 1.00 70.88 98 MET A N 1
ATOM 775 C CA . MET A 1 98 ? -2.469 11.324 -10.379 1.00 70.88 98 MET A CA 1
ATOM 776 C C . MET A 1 98 ? -1.349 10.582 -11.102 1.00 70.88 98 MET A C 1
ATOM 778 O O . MET A 1 98 ? -1.552 9.483 -11.624 1.00 70.88 98 MET A O 1
ATOM 782 N N . ALA A 1 99 ? -0.151 11.166 -11.114 1.00 71.31 99 ALA A N 1
ATOM 783 C CA . ALA A 1 99 ? 1.013 10.527 -11.711 1.00 71.31 99 ALA A CA 1
ATOM 784 C C . ALA A 1 99 ? 1.293 9.187 -11.008 1.00 71.31 99 ALA A C 1
ATOM 786 O O . ALA A 1 99 ? 1.656 9.142 -9.837 1.00 71.31 99 ALA A O 1
ATOM 787 N N . GLY A 1 100 ? 1.094 8.086 -11.732 1.00 81.25 100 GLY A N 1
ATOM 788 C CA . GLY A 1 100 ? 1.411 6.746 -11.250 1.00 81.25 100 GLY A CA 1
ATOM 789 C C . GLY A 1 100 ? 0.367 6.073 -10.355 1.00 81.25 100 GLY A C 1
ATOM 790 O O . GLY A 1 100 ? 0.595 4.920 -10.012 1.00 81.25 100 GLY A O 1
ATOM 791 N N . LEU A 1 101 ? -0.769 6.699 -10.015 1.00 89.25 101 LEU A N 1
ATOM 792 C CA . LEU A 1 101 ? -1.897 6.042 -9.328 1.00 89.25 101 LEU A CA 1
ATOM 793 C C . LEU A 1 101 ? -3.047 5.814 -10.318 1.00 89.25 101 LEU A C 1
ATOM 795 O O . LEU A 1 101 ? -3.679 6.759 -10.777 1.00 89.25 101 LEU A O 1
ATOM 799 N N . GLU A 1 102 ? -3.328 4.555 -10.654 1.00 88.88 102 GLU A N 1
ATOM 800 C CA . GLU A 1 102 ? -4.326 4.201 -11.674 1.00 88.88 102 GLU A CA 1
ATOM 801 C C . GLU A 1 102 ? -5.752 4.144 -11.110 1.00 88.88 102 GLU A C 1
ATOM 803 O O . GLU A 1 102 ? -6.704 4.630 -11.725 1.00 88.88 102 GLU A O 1
ATOM 808 N N . LYS A 1 103 ? -5.922 3.488 -9.958 1.00 89.69 103 LYS A N 1
ATOM 809 C CA . LYS A 1 103 ? -7.206 3.350 -9.257 1.00 89.69 103 LYS A CA 1
ATOM 810 C C . LYS A 1 103 ? -7.001 2.876 -7.820 1.00 89.69 103 LYS A C 1
ATOM 812 O O . LYS A 1 103 ? -5.993 2.244 -7.511 1.00 89.69 103 LYS A O 1
ATOM 817 N N . MET A 1 104 ? -8.009 3.098 -6.988 1.00 91.44 104 MET A N 1
ATOM 818 C CA . MET A 1 104 ? -8.174 2.455 -5.686 1.00 91.44 104 MET A CA 1
ATOM 819 C C . MET A 1 104 ? -9.476 1.656 -5.707 1.00 91.44 104 MET A C 1
ATOM 821 O O . MET A 1 104 ? -10.444 2.072 -6.347 1.00 91.44 104 MET A O 1
ATOM 825 N N . GLU A 1 105 ? -9.485 0.485 -5.081 1.00 91.25 105 GLU A N 1
ATOM 826 C CA . GLU A 1 105 ? -10.690 -0.336 -4.963 1.00 91.25 105 GLU A CA 1
ATOM 827 C C . GLU A 1 105 ? -10.758 -1.029 -3.596 1.00 91.25 105 GLU A C 1
ATOM 829 O O . GLU A 1 105 ? -9.706 -1.350 -3.029 1.00 91.25 105 GLU A O 1
ATOM 834 N N . PRO A 1 106 ? -11.973 -1.273 -3.076 1.00 91.12 106 PRO A N 1
ATOM 835 C CA . PRO A 1 106 ? -12.154 -2.056 -1.867 1.00 91.12 106 PRO A CA 1
ATOM 836 C C . PRO A 1 106 ? -11.733 -3.508 -2.113 1.00 91.12 106 PRO A C 1
ATOM 838 O O . PRO A 1 106 ? -12.006 -4.095 -3.164 1.00 91.12 106 PRO A O 1
ATOM 841 N N . GLU A 1 107 ? -11.084 -4.094 -1.118 1.00 89.62 107 GLU A N 1
ATOM 842 C CA . GLU A 1 107 ? -10.530 -5.439 -1.144 1.00 89.62 107 GLU A CA 1
ATOM 843 C C . GLU A 1 107 ? -11.271 -6.320 -0.127 1.00 89.62 107 GLU A C 1
ATOM 845 O O . GLU A 1 107 ? -11.534 -5.876 0.992 1.00 89.62 107 GLU A O 1
ATOM 850 N N . PRO A 1 108 ? -11.632 -7.571 -0.471 1.00 88.75 108 PRO A N 1
ATOM 851 C CA . PRO A 1 108 ? -12.224 -8.471 0.507 1.00 88.75 108 PRO A CA 1
ATOM 852 C C . PRO A 1 108 ? -11.231 -8.749 1.639 1.00 88.75 108 PRO A C 1
ATOM 854 O O . PRO A 1 108 ? -10.055 -9.048 1.394 1.00 88.75 108 PRO A O 1
ATOM 857 N N . TRP A 1 109 ? -11.723 -8.683 2.873 1.00 88.31 109 TRP A N 1
ATOM 858 C CA . TRP A 1 109 ? -10.964 -9.001 4.075 1.00 88.31 109 TRP A CA 1
ATOM 859 C C . TRP A 1 109 ? -10.419 -10.432 3.984 1.00 88.31 109 TRP A C 1
ATOM 861 O O . TRP A 1 109 ? -11.169 -11.335 3.590 1.00 88.31 109 TRP A O 1
ATOM 871 N N . PRO A 1 110 ? -9.135 -10.665 4.303 1.00 86.12 110 PRO A N 1
ATOM 872 C CA . PRO A 1 110 ? -8.581 -12.009 4.316 1.00 86.12 110 PRO A CA 1
ATOM 873 C C . PRO A 1 110 ? -9.271 -12.847 5.394 1.00 86.12 110 PRO A C 1
ATOM 875 O O . PRO A 1 110 ? -9.617 -12.355 6.470 1.00 86.12 110 PRO A O 1
ATOM 878 N N . GLY A 1 111 ? -9.553 -14.096 5.053 1.00 74.81 111 GLY A N 1
ATOM 879 C CA . GLY A 1 111 ? -10.291 -14.991 5.924 1.00 74.81 111 GLY A CA 1
ATOM 880 C C . GLY A 1 111 ? -10.886 -16.148 5.154 1.00 74.81 111 GLY A C 1
ATOM 881 O O . GLY A 1 111 ? -11.585 -15.951 4.152 1.00 74.81 111 GLY A O 1
ATOM 882 N N . GLY A 1 112 ? -10.657 -17.357 5.662 1.00 59.09 112 GLY A N 1
ATOM 883 C CA . GLY A 1 112 ? -11.248 -18.570 5.119 1.00 59.09 112 GLY A CA 1
ATOM 884 C C . GLY A 1 112 ? -12.756 -18.414 4.911 1.00 59.09 112 GLY A C 1
ATOM 885 O O . GLY A 1 112 ? -13.501 -17.985 5.792 1.00 59.09 112 GLY A O 1
ATOM 886 N N . THR A 1 113 ? -13.237 -18.794 3.729 1.00 49.31 113 THR A N 1
ATOM 887 C CA . THR A 1 113 ? -14.628 -19.219 3.592 1.00 49.31 113 THR A CA 1
ATOM 888 C C . THR A 1 113 ? -14.821 -20.393 4.549 1.00 49.31 113 THR A C 1
ATOM 890 O O . THR A 1 113 ? -14.427 -21.510 4.210 1.00 49.31 113 THR A O 1
ATOM 893 N N . LEU A 1 114 ? -15.437 -20.180 5.719 1.00 43.94 114 LEU A N 1
ATOM 894 C CA . LEU A 1 114 ? -16.235 -21.245 6.334 1.00 43.94 114 LEU A CA 1
ATOM 895 C C . LEU A 1 114 ? -17.075 -21.826 5.199 1.00 43.94 114 LEU A C 1
ATOM 897 O O . LEU A 1 114 ? -17.672 -21.049 4.451 1.00 43.94 114 LEU A O 1
ATOM 901 N N . ALA A 1 115 ? -17.032 -23.141 4.988 1.00 37.84 115 ALA A N 1
ATOM 902 C CA . ALA A 1 115 ? -17.716 -23.794 3.878 1.00 37.84 115 ALA A CA 1
ATOM 903 C C . ALA A 1 115 ? -19.156 -23.247 3.748 1.00 37.84 115 ALA A C 1
ATOM 905 O O . ALA A 1 115 ? -19.997 -23.495 4.605 1.00 37.84 115 ALA A O 1
ATOM 906 N N . GLY A 1 116 ? -19.407 -22.426 2.718 1.00 46.38 116 GLY A N 1
ATOM 907 C CA . GLY A 1 116 ? -20.700 -21.769 2.472 1.00 46.38 116 GLY A CA 1
ATOM 908 C C . GLY A 1 116 ? -20.801 -20.256 2.752 1.00 46.38 116 GLY A C 1
ATOM 909 O O . GLY A 1 116 ? -21.716 -19.623 2.229 1.00 46.38 116 GLY A O 1
ATOM 910 N N . ALA A 1 117 ? -19.877 -19.626 3.485 1.00 50.00 117 ALA A N 1
ATOM 911 C CA . ALA A 1 117 ? -19.886 -18.179 3.739 1.00 50.00 117 ALA A CA 1
ATOM 912 C C . ALA A 1 117 ? -19.105 -17.418 2.652 1.00 50.00 117 ALA A C 1
ATOM 914 O O . ALA A 1 117 ? -17.910 -17.633 2.460 1.00 50.00 117 ALA A O 1
ATOM 915 N N . ARG A 1 118 ? -19.776 -16.519 1.917 1.00 51.44 118 ARG A N 1
ATOM 916 C CA . ARG A 1 118 ? -19.183 -15.753 0.802 1.00 51.44 118 ARG A CA 1
ATOM 917 C C . ARG A 1 118 ? -17.916 -14.990 1.234 1.00 51.44 118 ARG A C 1
ATOM 919 O O . ARG A 1 118 ? -17.891 -14.363 2.292 1.00 51.44 118 ARG A O 1
ATOM 926 N N . ARG A 1 119 ? -16.908 -14.956 0.348 1.00 56.72 119 ARG A N 1
ATOM 927 C CA . ARG A 1 119 ? -15.661 -14.148 0.409 1.00 56.72 119 ARG A CA 1
ATOM 928 C C . ARG A 1 119 ? -15.880 -12.617 0.420 1.00 56.72 119 ARG A C 1
ATOM 930 O O . ARG A 1 119 ? -14.985 -11.871 0.056 1.00 56.72 119 ARG A O 1
ATOM 937 N N . MET A 1 120 ? -17.073 -12.132 0.754 1.00 62.78 120 MET A N 1
ATOM 938 C CA . MET A 1 120 ? -17.493 -10.747 0.509 1.00 62.78 120 MET A CA 1
ATOM 939 C C . MET A 1 120 ? -17.728 -9.979 1.810 1.00 62.78 120 MET A C 1
ATOM 941 O O . MET A 1 120 ? -18.792 -9.404 2.010 1.00 62.78 120 MET A O 1
ATOM 945 N N . VAL A 1 121 ? -16.735 -9.988 2.700 1.00 71.62 121 VAL A N 1
ATOM 946 C CA . VAL A 1 121 ? -16.669 -9.036 3.816 1.00 71.62 121 VAL A CA 1
ATOM 947 C C . VAL A 1 121 ? -15.623 -8.001 3.438 1.00 71.62 121 VAL A C 1
ATOM 949 O O . VAL A 1 121 ? -14.457 -8.346 3.302 1.00 71.62 121 VAL A O 1
ATOM 952 N N . TYR A 1 122 ? -16.045 -6.763 3.200 1.00 68.56 122 TYR A N 1
ATOM 953 C CA . TYR A 1 122 ? -15.162 -5.662 2.783 1.00 68.56 122 TYR A CA 1
ATOM 954 C C . TYR A 1 122 ? -14.841 -4.691 3.931 1.00 68.56 122 TYR A C 1
ATOM 956 O O . TYR A 1 122 ? -14.017 -3.794 3.775 1.00 68.56 122 TYR A O 1
ATOM 964 N N . SER A 1 123 ? -15.479 -4.882 5.089 1.00 73.81 123 SER A N 1
ATOM 965 C CA . SER A 1 123 ? -15.311 -4.052 6.279 1.00 73.81 123 SER A CA 1
ATOM 966 C C . SER A 1 123 ? -15.580 -4.853 7.554 1.00 73.81 123 SER A C 1
ATOM 968 O O . SER A 1 123 ? -16.503 -5.671 7.573 1.00 73.81 123 SER A O 1
ATOM 970 N N . LEU A 1 124 ? -14.834 -4.568 8.619 1.00 81.25 124 LEU A N 1
ATOM 971 C CA . LEU A 1 124 ? -15.056 -5.071 9.981 1.00 81.25 124 LEU A CA 1
ATOM 972 C C . LEU A 1 124 ? -15.208 -3.868 10.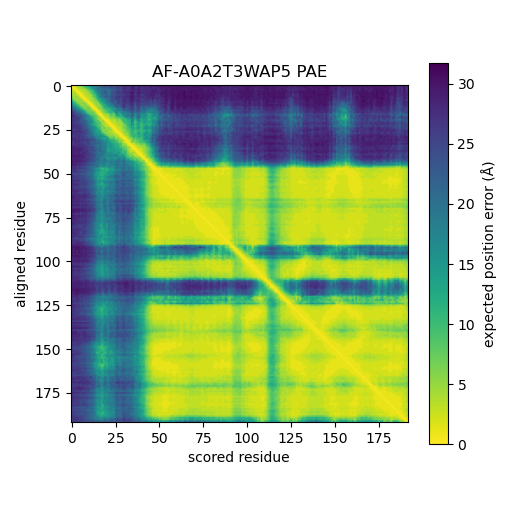907 1.00 81.25 124 LEU A C 1
ATOM 974 O O . LEU A 1 124 ? -14.328 -3.034 10.877 1.00 81.25 124 LEU A O 1
ATOM 978 N N . GLU A 1 125 ? -16.288 -3.746 11.683 1.00 80.25 125 GLU A N 1
ATOM 979 C CA . GLU A 1 125 ? -16.505 -2.718 12.734 1.00 80.25 125 GLU A CA 1
ATOM 980 C C . GLU A 1 125 ? -15.550 -1.493 12.729 1.00 80.25 125 GLU A C 1
ATOM 982 O O . GLU A 1 125 ? -14.664 -1.372 13.572 1.00 80.25 125 GLU A O 1
ATOM 987 N N . GLY A 1 126 ? -15.719 -0.567 11.774 1.00 87.12 126 GLY A N 1
ATOM 988 C CA . GLY A 1 126 ? -14.907 0.664 11.685 1.00 87.12 126 GLY A CA 1
ATOM 989 C C . GLY A 1 126 ? -13.597 0.548 10.894 1.00 87.12 126 GLY A C 1
ATOM 990 O O . GLY A 1 126 ? -12.842 1.515 10.820 1.00 87.12 126 GLY A O 1
ATOM 991 N N . TRP A 1 127 ? -13.353 -0.601 10.273 1.00 92.88 127 TRP A N 1
ATOM 992 C CA . TRP A 1 127 ? -12.208 -0.896 9.429 1.00 92.88 127 TRP A CA 1
ATOM 993 C C . TRP A 1 127 ? -12.614 -1.221 7.995 1.00 92.88 127 TRP A C 1
ATOM 995 O O . TRP A 1 127 ? -13.577 -1.952 7.755 1.00 92.88 127 TRP A O 1
ATOM 1005 N N . GLU A 1 128 ? -11.823 -0.748 7.037 1.00 93.31 128 GLU A N 1
ATOM 1006 C CA . GLU A 1 128 ? -11.973 -1.046 5.610 1.00 93.31 128 GLU A CA 1
ATOM 1007 C C . GLU A 1 128 ? -10.651 -1.532 5.022 1.00 93.31 128 GLU A C 1
ATOM 1009 O O .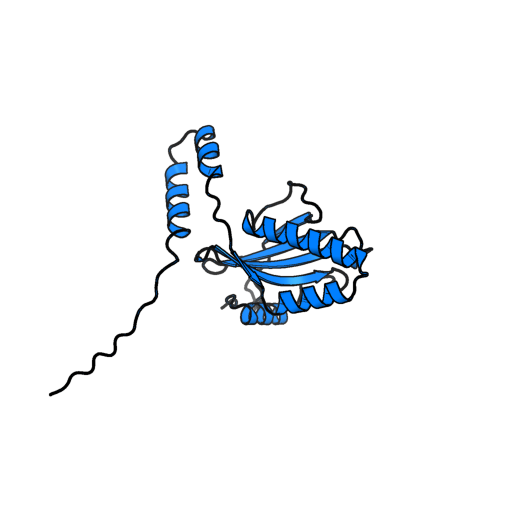 GLU A 1 128 ? -9.591 -1.043 5.405 1.00 93.31 128 GLU A O 1
ATOM 1014 N N . PHE A 1 129 ? -10.699 -2.469 4.075 1.00 93.44 129 PHE A N 1
ATOM 1015 C CA . PHE A 1 129 ? -9.505 -2.977 3.401 1.00 93.44 129 PHE A CA 1
ATOM 1016 C C . PHE A 1 129 ? -9.521 -2.573 1.934 1.00 93.44 129 PHE A C 1
ATOM 1018 O O . PHE A 1 129 ? -10.529 -2.721 1.245 1.00 93.44 129 PHE A O 1
ATOM 1025 N N . TRP A 1 130 ? -8.404 -2.033 1.461 1.00 94.81 130 TRP A N 1
ATOM 1026 C CA . TRP A 1 130 ? -8.309 -1.394 0.159 1.00 94.81 130 TRP A CA 1
ATOM 1027 C C . TRP A 1 130 ? -7.015 -1.754 -0.559 1.00 94.81 130 TRP A C 1
ATOM 1029 O O . TRP A 1 130 ? -6.004 -2.158 0.027 1.00 94.81 130 TRP A O 1
ATOM 1039 N N . LYS A 1 131 ? -7.061 -1.575 -1.878 1.00 94.50 131 LYS A N 1
ATOM 1040 C CA . LYS A 1 131 ? -5.942 -1.824 -2.775 1.00 94.50 131 LYS A CA 1
ATOM 1041 C C . LYS A 1 131 ? -5.785 -0.676 -3.764 1.00 94.50 131 LYS A C 1
ATOM 1043 O O . LYS A 1 131 ? -6.669 -0.417 -4.582 1.00 94.50 131 LYS A O 1
ATOM 1048 N N . ALA A 1 132 ? -4.629 -0.022 -3.714 1.00 94.00 132 ALA A N 1
ATOM 1049 C CA . ALA A 1 132 ? -4.214 0.997 -4.669 1.00 94.00 132 ALA A CA 1
ATOM 1050 C C . ALA A 1 132 ? -3.380 0.361 -5.784 1.00 94.00 132 ALA A C 1
ATOM 1052 O O . ALA A 1 132 ? -2.491 -0.448 -5.520 1.00 94.00 132 ALA A O 1
ATOM 1053 N N . TYR A 1 133 ? -3.662 0.732 -7.030 1.00 93.50 133 TYR A N 1
ATOM 1054 C CA . TYR A 1 133 ? -2.964 0.263 -8.223 1.00 93.50 133 TYR A CA 1
ATOM 1055 C C . TYR A 1 133 ? -2.020 1.339 -8.722 1.00 93.50 133 TYR A C 1
ATOM 1057 O O . TYR A 1 133 ? -2.451 2.458 -8.993 1.00 93.50 133 TYR A O 1
ATOM 1065 N N . LEU A 1 134 ? -0.754 0.976 -8.876 1.00 93.06 134 LEU A N 1
ATOM 1066 C CA . LEU A 1 134 ? 0.304 1.879 -9.286 1.00 93.06 134 LEU A CA 1
ATOM 1067 C C . LEU A 1 134 ? 0.839 1.527 -10.669 1.00 93.06 134 LEU A C 1
ATOM 1069 O O . LEU A 1 134 ? 0.958 0.353 -11.025 1.00 93.06 134 LEU A O 1
ATOM 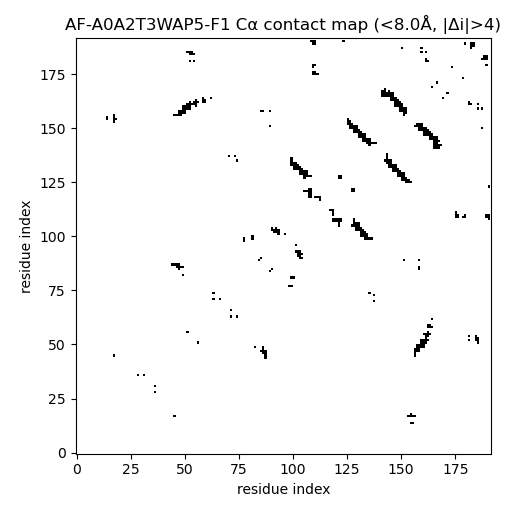1073 N N . ASN A 1 135 ? 1.235 2.556 -11.405 1.00 92.81 135 ASN A N 1
ATOM 1074 C CA . ASN A 1 135 ? 1.995 2.443 -12.637 1.00 92.81 135 ASN A CA 1
ATOM 1075 C C . ASN A 1 135 ? 3.397 3.005 -12.410 1.00 92.81 135 ASN A C 1
ATOM 1077 O O . ASN A 1 135 ? 3.550 4.191 -12.129 1.00 92.81 135 ASN A O 1
ATOM 1081 N N . PHE A 1 136 ? 4.414 2.159 -12.529 1.00 92.69 136 PHE A N 1
ATOM 1082 C CA . PHE A 1 136 ? 5.816 2.532 -12.399 1.00 92.69 136 PHE A CA 1
ATOM 1083 C C . PHE A 1 136 ? 6.404 2.823 -13.787 1.00 92.69 136 PHE A C 1
ATOM 1085 O O . PHE A 1 136 ? 6.826 1.889 -14.472 1.00 92.69 136 PHE A O 1
ATOM 1092 N N . PRO A 1 137 ? 6.473 4.093 -14.232 1.00 89.44 137 PRO A N 1
ATOM 1093 C CA . PRO A 1 137 ? 6.778 4.438 -15.627 1.00 89.44 137 PRO A CA 1
ATOM 1094 C C . PRO A 1 137 ? 8.193 4.042 -16.077 1.00 89.44 137 PRO A C 1
ATOM 1096 O O . PRO A 1 137 ? 8.466 3.974 -17.272 1.00 89.44 137 PRO A O 1
ATOM 1099 N N . TYR A 1 138 ? 9.093 3.782 -15.129 1.00 89.38 138 TYR A N 1
ATOM 1100 C CA . TYR A 1 138 ? 10.469 3.342 -15.365 1.00 89.38 138 TYR A CA 1
ATOM 1101 C C . TYR A 1 138 ? 10.605 1.816 -15.528 1.00 89.38 138 TYR A C 1
ATOM 1103 O O . TYR A 1 138 ? 11.627 1.339 -16.019 1.00 89.38 138 TYR A O 1
ATOM 1111 N N . ALA A 1 139 ? 9.591 1.035 -15.150 1.00 91.31 139 ALA A N 1
ATOM 1112 C CA . ALA A 1 139 ? 9.598 -0.420 -15.271 1.00 91.31 139 ALA A CA 1
ATOM 1113 C C . ALA A 1 139 ? 8.877 -0.894 -16.547 1.00 91.31 139 ALA A C 1
ATOM 1115 O O . ALA A 1 139 ? 8.140 -0.153 -17.196 1.00 91.31 139 ALA A O 1
ATOM 1116 N N . ARG A 1 140 ? 9.099 -2.158 -16.933 1.00 90.75 140 ARG A N 1
ATOM 1117 C CA . ARG A 1 140 ? 8.500 -2.777 -18.130 1.00 90.75 140 ARG A CA 1
ATOM 1118 C C . ARG A 1 140 ? 7.730 -4.046 -17.775 1.00 90.75 140 ARG A C 1
ATOM 1120 O O . ARG A 1 140 ? 8.066 -4.745 -16.820 1.00 90.75 140 ARG A O 1
ATOM 1127 N N . GLY A 1 141 ? 6.719 -4.372 -18.580 1.00 92.44 141 GLY A N 1
ATOM 1128 C CA . GLY A 1 141 ? 5.948 -5.610 -18.438 1.00 92.44 141 GLY A CA 1
ATOM 1129 C C . GLY A 1 141 ? 5.231 -5.709 -17.088 1.00 92.44 141 GLY A C 1
ATOM 1130 O O . GLY A 1 141 ? 4.652 -4.738 -16.611 1.00 92.44 141 GLY A O 1
ATOM 1131 N N . ALA A 1 142 ? 5.268 -6.883 -16.453 1.00 90.56 142 ALA A N 1
ATOM 1132 C CA . ALA A 1 142 ? 4.604 -7.111 -15.167 1.00 90.56 142 ALA A CA 1
ATOM 1133 C C . ALA A 1 142 ? 5.183 -6.256 -14.020 1.00 90.56 142 ALA A C 1
ATOM 1135 O O . ALA A 1 142 ? 4.453 -5.874 -13.110 1.00 90.56 142 ALA A O 1
ATOM 1136 N N . ALA A 1 143 ? 6.464 -5.883 -14.085 1.00 90.50 143 ALA A N 1
ATOM 1137 C CA . ALA A 1 143 ? 7.090 -5.026 -13.078 1.00 90.50 143 ALA A CA 1
ATOM 1138 C C . ALA A 1 143 ? 6.584 -3.571 -13.127 1.00 90.50 143 ALA A C 1
ATOM 1140 O O . ALA A 1 143 ? 6.716 -2.851 -12.145 1.00 90.50 143 ALA A O 1
ATOM 1141 N N . GLN A 1 144 ? 5.967 -3.143 -14.237 1.00 93.62 144 GLN A N 1
ATOM 1142 C CA . GLN A 1 144 ? 5.359 -1.813 -14.367 1.00 93.62 144 GLN A CA 1
ATOM 1143 C C . GLN A 1 144 ? 4.130 -1.635 -13.467 1.00 93.62 144 GLN A C 1
ATOM 1145 O O . GLN A 1 144 ? 3.772 -0.514 -13.120 1.00 93.62 144 GLN A O 1
ATOM 1150 N N . LYS A 1 145 ? 3.463 -2.730 -13.094 1.00 93.88 145 LYS A N 1
ATOM 1151 C CA . LYS A 1 145 ? 2.200 -2.684 -12.356 1.00 93.88 145 LYS A CA 1
ATOM 1152 C C . LYS A 1 145 ? 2.458 -2.953 -10.883 1.00 93.88 145 LYS A C 1
ATOM 1154 O O . LYS A 1 145 ? 2.674 -4.099 -10.496 1.00 93.88 145 LYS A O 1
ATOM 1159 N N . GLY A 1 146 ? 2.426 -1.900 -10.079 1.00 95.00 146 GLY A N 1
ATOM 1160 C CA . GLY A 1 146 ? 2.530 -1.961 -8.627 1.00 95.00 146 GLY A CA 1
ATOM 1161 C C . GLY A 1 146 ? 1.171 -2.022 -7.948 1.00 95.00 146 GLY A C 1
ATOM 1162 O O . GLY A 1 146 ? 0.143 -1.661 -8.523 1.00 95.00 146 GLY A O 1
ATOM 1163 N N . ARG A 1 147 ? 1.160 -2.471 -6.700 1.00 95.81 147 ARG A N 1
ATOM 1164 C CA . ARG A 1 147 ? -0.007 -2.458 -5.826 1.00 95.81 147 ARG A CA 1
ATOM 1165 C C . ARG A 1 147 ? 0.422 -2.134 -4.401 1.00 95.81 147 ARG A C 1
ATOM 1167 O O . ARG A 1 147 ? 1.466 -2.605 -3.954 1.00 95.81 147 ARG A O 1
ATOM 1174 N N . ILE A 1 148 ? -0.398 -1.366 -3.694 1.00 96.50 148 ILE A N 1
ATOM 1175 C CA . ILE A 1 148 ? -0.303 -1.169 -2.243 1.00 96.50 148 ILE A CA 1
ATOM 1176 C C . ILE A 1 148 ? -1.597 -1.690 -1.633 1.00 96.50 148 ILE A C 1
ATOM 1178 O O . ILE A 1 148 ? -2.680 -1.305 -2.070 1.00 96.50 148 ILE A O 1
ATOM 1182 N N . MET A 1 149 ? -1.484 -2.558 -0.633 1.00 97.00 149 MET A N 1
ATOM 1183 C CA . MET A 1 149 ? -2.613 -2.963 0.202 1.00 97.00 149 MET A CA 1
ATOM 1184 C C . MET A 1 149 ? -2.564 -2.174 1.504 1.00 97.00 149 MET A C 1
ATOM 1186 O O . MET A 1 149 ? -1.496 -2.042 2.109 1.00 97.00 149 MET A O 1
ATOM 1190 N N . TYR A 1 150 ? -3.705 -1.641 1.920 1.00 97.50 150 TYR A N 1
ATOM 1191 C CA . TYR A 1 150 ? -3.814 -0.816 3.117 1.00 97.50 150 TYR A CA 1
ATOM 1192 C C . TYR A 1 150 ? -5.176 -0.998 3.777 1.00 97.50 150 TYR A C 1
ATOM 1194 O O . TYR A 1 150 ? -6.160 -1.306 3.106 1.00 97.50 150 TYR A O 1
ATOM 1202 N N . ALA A 1 151 ? -5.217 -0.815 5.092 1.00 96.50 151 ALA A N 1
ATOM 1203 C CA . ALA A 1 151 ? -6.451 -0.769 5.858 1.00 96.50 151 ALA A CA 1
ATOM 1204 C C . ALA A 1 151 ? -6.715 0.657 6.347 1.00 96.50 151 ALA A C 1
ATOM 1206 O O . ALA A 1 151 ? -5.780 1.403 6.634 1.00 96.50 151 ALA A O 1
ATOM 1207 N N . ILE A 1 152 ? -7.983 1.034 6.428 1.00 95.62 152 ILE A N 1
ATOM 1208 C CA . ILE A 1 152 ? -8.427 2.311 6.976 1.00 95.62 152 ILE A CA 1
ATOM 1209 C C . ILE A 1 152 ? -9.102 2.018 8.310 1.00 95.62 152 ILE A C 1
ATOM 1211 O O . ILE A 1 152 ? -10.031 1.217 8.343 1.00 95.62 152 ILE A O 1
ATOM 1215 N N . GLU A 1 153 ? -8.645 2.661 9.378 1.00 95.00 153 GLU A N 1
ATOM 1216 C CA . GLU A 1 153 ? -9.285 2.658 10.692 1.00 95.00 153 GLU A CA 1
ATOM 1217 C C . GLU A 1 153 ? -10.017 3.988 10.879 1.00 95.00 153 GLU A C 1
ATOM 1219 O O . GLU A 1 153 ? -9.406 5.035 11.116 1.00 95.00 153 GLU A O 1
ATOM 1224 N N . GLU A 1 154 ? -11.341 3.956 10.760 1.00 91.81 154 GLU A N 1
ATOM 1225 C CA . GLU A 1 154 ? -12.155 5.171 10.740 1.00 91.81 154 GLU A CA 1
ATOM 1226 C C . GLU A 1 154 ? -12.177 5.896 12.080 1.00 91.81 154 GLU A C 1
ATOM 1228 O O . GLU A 1 154 ? -12.058 7.119 12.124 1.00 91.81 154 GLU A O 1
ATOM 1233 N N . ALA A 1 155 ? -12.276 5.153 13.182 1.00 91.44 155 ALA A N 1
ATOM 1234 C CA . ALA A 1 155 ? -12.364 5.745 14.514 1.00 91.44 155 ALA A CA 1
ATOM 1235 C C . ALA A 1 155 ? -11.106 6.559 14.870 1.00 91.44 155 ALA A C 1
ATOM 1237 O O . ALA A 1 155 ? -11.198 7.615 15.500 1.00 91.44 155 ALA A O 1
ATOM 1238 N N . ALA A 1 156 ? -9.935 6.076 14.444 1.00 93.69 156 ALA A N 1
ATOM 1239 C CA . ALA A 1 156 ? -8.650 6.718 14.691 1.00 93.69 156 ALA A CA 1
ATOM 1240 C C . ALA A 1 156 ? -8.224 7.676 13.567 1.00 93.69 156 ALA A C 1
ATOM 1242 O O . ALA A 1 156 ? -7.244 8.405 13.735 1.00 93.69 156 ALA A O 1
ATOM 1243 N N . CYS A 1 157 ? -8.933 7.688 12.431 1.00 94.69 157 CYS A N 1
ATOM 1244 C CA . CYS A 1 157 ? -8.512 8.390 11.220 1.00 94.69 157 CYS A CA 1
ATOM 1245 C C . CYS A 1 157 ? -7.063 8.007 10.842 1.00 94.69 157 CYS A C 1
ATOM 1247 O O . CYS A 1 157 ? -6.184 8.847 10.623 1.00 94.69 157 CYS A O 1
ATOM 1249 N N . GLN A 1 158 ? -6.814 6.693 10.801 1.00 96.69 158 GLN A N 1
ATOM 1250 C CA . GLN A 1 158 ? -5.518 6.086 10.496 1.00 96.69 158 GLN A CA 1
ATOM 1251 C C . GLN A 1 158 ? -5.585 5.232 9.233 1.00 96.69 158 GLN A C 1
ATOM 1253 O O . GLN A 1 158 ? -6.583 4.574 8.949 1.00 96.69 158 GLN A O 1
ATOM 1258 N N . ILE A 1 159 ? -4.494 5.234 8.476 1.00 97.19 159 ILE A N 1
ATOM 1259 C CA . ILE A 1 159 ? -4.280 4.352 7.333 1.00 97.19 159 ILE A CA 1
ATOM 1260 C C . ILE A 1 159 ? -3.079 3.480 7.645 1.00 97.19 159 ILE A C 1
ATOM 1262 O O . ILE A 1 159 ? -1.949 3.959 7.744 1.00 97.19 159 ILE A O 1
ATOM 1266 N N . HIS A 1 160 ? -3.333 2.187 7.748 1.00 97.88 160 HIS A N 1
ATOM 1267 C CA . HIS A 1 160 ? -2.334 1.166 8.000 1.00 97.88 160 HIS A CA 1
ATOM 1268 C C . HIS A 1 160 ? -1.845 0.619 6.661 1.00 97.88 160 HIS A C 1
ATOM 1270 O O . HIS A 1 160 ? -2.566 -0.093 5.963 1.00 97.88 160 HIS A O 1
ATOM 1276 N N . LEU A 1 161 ? -0.625 0.980 6.264 1.00 98.25 161 LEU A N 1
ATOM 1277 C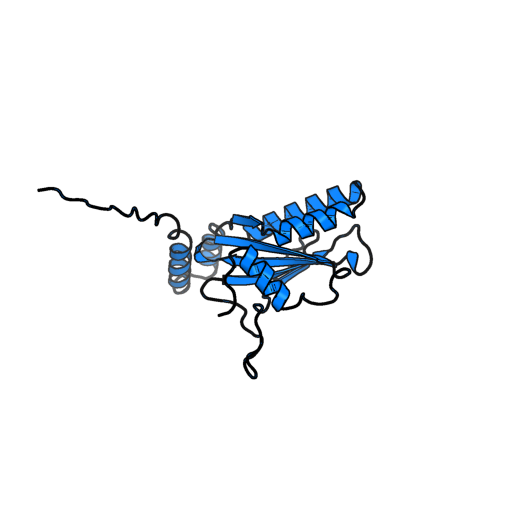 CA . LEU A 1 161 ? 0.020 0.466 5.057 1.00 98.25 161 LEU A CA 1
ATOM 1278 C C . LEU A 1 161 ? 0.539 -0.944 5.335 1.00 98.25 161 LEU A C 1
ATOM 1280 O O . LEU A 1 161 ? 1.449 -1.120 6.142 1.00 98.25 161 LEU A O 1
ATOM 1284 N N . LEU A 1 162 ? -0.022 -1.942 4.655 1.00 97.88 162 LEU A N 1
ATOM 1285 C CA . LEU A 1 162 ? 0.200 -3.348 4.995 1.00 97.88 162 LEU A CA 1
ATOM 1286 C C . LEU A 1 162 ? 1.337 -3.955 4.183 1.00 97.88 162 LEU A C 1
ATOM 1288 O O . LEU A 1 162 ? 2.261 -4.550 4.731 1.00 97.88 162 LEU A O 1
ATOM 1292 N N . MET A 1 163 ? 1.294 -3.786 2.864 1.00 97.19 163 MET A N 1
ATOM 1293 C CA . MET A 1 163 ? 2.346 -4.266 1.975 1.00 97.19 163 MET A CA 1
ATOM 1294 C C . MET A 1 163 ? 2.294 -3.576 0.619 1.00 97.19 163 MET A C 1
ATOM 1296 O O . MET A 1 163 ? 1.241 -3.097 0.192 1.00 97.19 163 MET A O 1
ATOM 1300 N N . MET A 1 164 ? 3.422 -3.591 -0.086 1.00 96.62 164 MET A N 1
ATOM 1301 C CA . MET A 1 164 ? 3.459 -3.304 -1.512 1.00 96.62 164 MET A CA 1
ATOM 1302 C C . MET A 1 164 ? 4.003 -4.504 -2.282 1.00 96.62 164 MET A C 1
ATOM 1304 O O . MET A 1 164 ? 4.736 -5.323 -1.733 1.00 96.62 164 MET A O 1
ATOM 1308 N N . TYR A 1 165 ? 3.588 -4.640 -3.535 1.00 96.12 165 TYR A N 1
ATOM 1309 C CA . TYR A 1 165 ? 4.109 -5.658 -4.440 1.00 96.12 165 TYR A CA 1
ATOM 1310 C C . TYR A 1 165 ? 3.868 -5.269 -5.897 1.00 96.12 165 TYR A C 1
ATOM 1312 O O . TYR A 1 165 ? 3.027 -4.428 -6.212 1.00 96.12 165 TYR A O 1
ATOM 1320 N N . THR A 1 166 ? 4.601 -5.895 -6.803 1.00 95.75 166 THR A N 1
ATOM 1321 C CA . THR A 1 166 ? 4.440 -5.783 -8.251 1.00 95.75 166 THR A CA 1
ATOM 1322 C C . THR A 1 166 ? 3.680 -6.981 -8.809 1.00 95.75 166 THR A C 1
ATOM 1324 O O . THR A 1 166 ? 3.646 -8.062 -8.221 1.00 95.75 166 THR A O 1
ATOM 1327 N N . HIS A 1 167 ? 3.115 -6.830 -10.005 1.00 93.19 167 HIS A N 1
ATOM 1328 C CA . HIS A 1 167 ? 2.495 -7.945 -10.715 1.00 93.19 167 HIS A CA 1
ATOM 1329 C C . HIS A 1 167 ? 3.509 -9.026 -11.138 1.00 93.19 167 HIS A C 1
ATOM 1331 O O . HIS A 1 167 ? 3.115 -10.154 -11.421 1.00 93.19 167 HIS A O 1
ATOM 1337 N N . ALA A 1 168 ? 4.806 -8.695 -11.175 1.00 92.19 168 ALA A N 1
ATOM 1338 C CA . ALA A 1 168 ? 5.878 -9.662 -11.399 1.00 92.19 168 ALA A CA 1
ATOM 1339 C C . ALA A 1 168 ? 6.109 -10.575 -10.182 1.00 92.19 168 ALA A C 1
ATOM 1341 O O . ALA A 1 168 ? 6.399 -11.752 -10.363 1.00 92.19 168 ALA A O 1
ATOM 1342 N N . GLU A 1 169 ? 5.960 -10.050 -8.963 1.00 91.69 169 GLU A N 1
ATOM 1343 C CA . GLU A 1 169 ? 6.081 -10.832 -7.723 1.00 91.69 169 GLU A CA 1
ATOM 1344 C C . GLU A 1 169 ? 4.819 -11.658 -7.460 1.00 91.69 169 GLU A C 1
ATOM 1346 O O . GLU A 1 169 ? 4.906 -12.829 -7.100 1.00 91.69 169 GLU A O 1
ATOM 1351 N N . TYR A 1 170 ? 3.644 -11.060 -7.684 1.00 89.62 170 TYR A N 1
ATOM 1352 C CA . TYR A 1 170 ? 2.356 -11.734 -7.549 1.00 89.62 170 TYR A CA 1
ATOM 1353 C C . TYR A 1 170 ? 1.467 -11.429 -8.753 1.00 89.62 170 TYR A C 1
ATOM 1355 O O . TYR A 1 170 ? 0.958 -10.316 -8.925 1.00 89.62 170 TYR A O 1
ATOM 1363 N N . SER A 1 171 ? 1.196 -12.451 -9.564 1.00 85.62 171 SER A N 1
ATOM 1364 C CA . SER A 1 171 ? 0.214 -12.338 -10.648 1.00 85.62 171 SER A CA 1
ATOM 1365 C C . SER A 1 171 ? -1.186 -12.022 -10.089 1.00 85.62 171 SER A C 1
ATOM 1367 O O . SER A 1 171 ? -1.922 -11.188 -10.628 1.00 85.62 171 SER A O 1
ATOM 1369 N N . GLY A 1 172 ? -1.529 -12.627 -8.950 1.00 87.69 172 GLY A N 1
ATOM 1370 C CA . GLY A 1 172 ? -2.794 -12.462 -8.241 1.00 87.69 172 GLY A CA 1
ATOM 1371 C C . GLY A 1 172 ? -2.710 -11.614 -6.972 1.00 87.69 172 GLY A C 1
ATOM 1372 O O . GLY A 1 172 ? -1.805 -10.802 -6.787 1.00 87.69 172 GLY A O 1
ATOM 1373 N N . ARG A 1 173 ? -3.724 -11.778 -6.123 1.00 88.69 173 ARG A N 1
ATOM 1374 C CA . ARG A 1 173 ? -3.724 -11.337 -4.725 1.00 88.69 173 ARG A CA 1
ATOM 1375 C C . ARG A 1 173 ? -2.867 -12.326 -3.913 1.0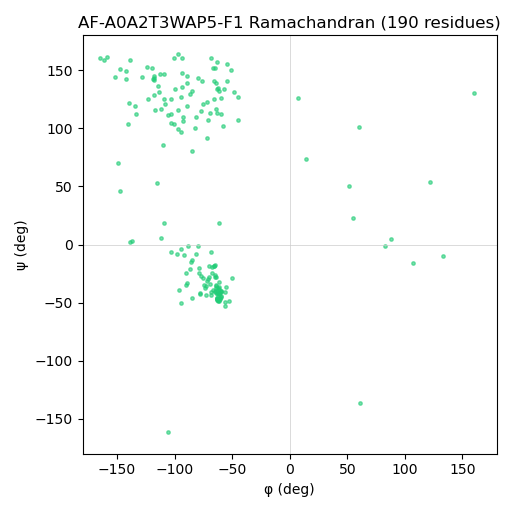0 88.69 173 ARG A C 1
ATOM 1377 O O . ARG A 1 173 ? -2.969 -13.520 -4.201 1.00 88.69 173 ARG A O 1
ATOM 1384 N N . PRO A 1 174 ? -2.061 -11.872 -2.936 1.00 92.12 174 PRO A N 1
ATOM 1385 C CA . PRO A 1 174 ? -1.429 -12.771 -1.972 1.00 92.12 174 PRO A CA 1
ATOM 1386 C C . PRO A 1 174 ? -2.468 -13.652 -1.261 1.00 92.12 174 PRO A C 1
ATOM 1388 O O . PRO A 1 174 ? -3.651 -13.300 -1.197 1.00 92.12 174 PRO A O 1
ATOM 1391 N N . ASP A 1 175 ? -2.047 -14.812 -0.766 1.00 90.69 175 ASP A N 1
ATOM 1392 C CA . ASP A 1 175 ? -2.954 -15.748 -0.108 1.00 90.69 175 ASP A CA 1
ATOM 1393 C C . ASP A 1 175 ? -3.503 -15.188 1.215 1.00 90.69 175 ASP A C 1
ATOM 1395 O O . ASP A 1 175 ? -2.878 -14.362 1.881 1.00 90.69 175 ASP A O 1
ATOM 1399 N N . ASP A 1 176 ? -4.705 -15.629 1.587 1.00 90.00 176 ASP A N 1
ATOM 1400 C CA . ASP A 1 176 ? -5.399 -15.150 2.784 1.00 90.00 176 ASP A CA 1
ATOM 1401 C C . ASP A 1 176 ? -4.599 -15.413 4.061 1.00 90.00 176 ASP A C 1
ATOM 1403 O O . ASP A 1 176 ? -4.538 -14.534 4.913 1.00 90.00 176 ASP A O 1
ATOM 1407 N N . THR A 1 177 ? -3.947 -16.574 4.180 1.00 89.88 177 THR A N 1
ATOM 1408 C CA . THR A 1 177 ? -3.149 -16.929 5.362 1.00 89.88 177 THR A CA 1
ATOM 1409 C C . THR A 1 177 ? -1.972 -15.973 5.545 1.00 89.88 177 THR A C 1
ATOM 1411 O O . THR A 1 177 ? -1.708 -15.508 6.655 1.00 89.88 177 THR A O 1
ATOM 1414 N N . PHE A 1 178 ? -1.288 -15.627 4.458 1.00 92.69 178 PHE A N 1
ATOM 1415 C CA . PHE A 1 178 ? -0.240 -14.621 4.467 1.00 92.69 178 PHE A CA 1
ATOM 1416 C C . PHE A 1 178 ? -0.787 -13.239 4.841 1.00 92.69 178 PHE A C 1
ATOM 1418 O O . PHE A 1 178 ? -0.228 -12.575 5.714 1.00 92.69 178 PHE A O 1
ATOM 1425 N N . LEU A 1 179 ? -1.898 -12.812 4.233 1.00 92.75 179 LEU A N 1
ATOM 1426 C CA . LEU A 1 179 ? -2.507 -11.507 4.515 1.00 92.75 179 LEU A CA 1
ATOM 1427 C C . LEU A 1 179 ? -3.013 -11.383 5.959 1.00 92.75 179 LEU A C 1
ATOM 1429 O O . LEU A 1 179 ? -2.843 -10.326 6.560 1.00 92.75 179 LEU A O 1
ATOM 1433 N N . GLU A 1 180 ? -3.574 -12.445 6.541 1.00 91.81 180 GLU A N 1
ATOM 1434 C CA . GLU A 1 180 ? -3.927 -12.500 7.966 1.00 91.81 180 GLU A CA 1
ATOM 1435 C C . GLU A 1 180 ? -2.696 -12.291 8.858 1.00 91.81 180 GLU A C 1
ATOM 1437 O O . GLU A 1 180 ? -2.766 -11.569 9.855 1.00 91.81 180 GLU A O 1
ATOM 1442 N N . GLY A 1 181 ? -1.557 -12.889 8.492 1.00 93.06 181 GLY A N 1
ATOM 1443 C CA . GLY A 1 181 ? -0.279 -12.668 9.170 1.00 93.06 181 GLY A CA 1
ATOM 1444 C C . GLY A 1 181 ? 0.166 -11.207 9.096 1.00 93.06 181 GLY A C 1
ATOM 1445 O O . GLY A 1 181 ? 0.474 -10.606 10.123 1.00 93.06 181 GLY A O 1
ATOM 1446 N N . VAL A 1 182 ? 0.117 -10.609 7.903 1.00 95.19 182 VAL A N 1
ATOM 1447 C CA . VAL A 1 182 ? 0.473 -9.196 7.684 1.00 95.19 182 VAL A CA 1
ATOM 1448 C C . VAL A 1 182 ? -0.429 -8.243 8.474 1.00 95.19 182 VAL A C 1
ATOM 1450 O O . VAL A 1 182 ? 0.066 -7.273 9.051 1.00 95.19 182 VAL A O 1
ATOM 1453 N N . MET A 1 183 ? -1.736 -8.515 8.520 1.00 93.94 183 MET A N 1
ATOM 1454 C CA . MET A 1 183 ? -2.688 -7.728 9.306 1.00 93.94 183 MET A CA 1
ATOM 1455 C C . MET A 1 183 ? -2.379 -7.810 10.799 1.00 93.94 183 MET A C 1
ATOM 1457 O O . MET A 1 183 ? -2.258 -6.773 11.447 1.00 93.94 183 MET A O 1
ATOM 1461 N N . ARG A 1 184 ? -2.139 -9.019 11.321 1.00 93.62 184 ARG A N 1
ATOM 1462 C CA . ARG A 1 184 ? -1.770 -9.229 12.727 1.00 93.62 184 ARG A CA 1
ATOM 1463 C C . ARG A 1 184 ? -0.477 -8.507 13.106 1.00 93.62 184 ARG A C 1
ATOM 1465 O O . ARG A 1 184 ? -0.395 -7.954 14.192 1.00 93.62 184 ARG A O 1
ATOM 1472 N N . GLU A 1 185 ? 0.524 -8.506 12.226 1.00 95.38 185 GLU A N 1
ATOM 1473 C CA . GLU A 1 185 ? 1.784 -7.777 12.442 1.00 95.38 185 GLU A CA 1
ATOM 1474 C C . GLU A 1 185 ? 1.629 -6.251 12.427 1.00 95.38 185 GLU A C 1
ATOM 1476 O O . GLU A 1 185 ? 2.525 -5.547 12.888 1.00 95.38 185 GLU A O 1
ATOM 1481 N N . SER A 1 186 ? 0.536 -5.743 11.858 1.00 94.69 186 SER A N 1
ATOM 1482 C CA . SER A 1 186 ? 0.272 -4.310 11.699 1.00 94.69 186 SER A CA 1
ATOM 1483 C C . SER A 1 186 ? -0.856 -3.825 12.615 1.00 94.69 186 SER A C 1
ATOM 1485 O O . SER A 1 186 ? -1.447 -2.790 12.334 1.00 94.69 186 SER A O 1
ATOM 1487 N N . ASP A 1 187 ? -1.188 -4.595 13.657 1.00 93.44 187 ASP A N 1
ATOM 1488 C CA . ASP A 1 187 ? -2.278 -4.321 14.604 1.00 93.44 187 ASP A CA 1
ATOM 1489 C C . ASP A 1 187 ? -3.660 -4.118 13.943 1.00 93.44 187 ASP A C 1
ATOM 1491 O O . ASP A 1 187 ? -4.574 -3.537 14.527 1.00 93.44 187 ASP A O 1
ATOM 1495 N N . VAL A 1 188 ? -3.842 -4.649 12.730 1.00 91.50 188 VAL A N 1
ATOM 1496 C CA . VAL A 1 188 ? -5.122 -4.665 12.017 1.00 91.50 188 VAL A CA 1
ATOM 1497 C C . VAL A 1 188 ? -5.905 -5.908 12.451 1.00 91.50 188 VAL A C 1
ATOM 1499 O O . VAL A 1 188 ? -5.359 -7.018 12.407 1.00 91.50 188 VAL A O 1
ATOM 1502 N N . PRO A 1 189 ? -7.181 -5.778 12.859 1.00 88.06 189 PRO A N 1
ATOM 1503 C CA . PRO A 1 189 ? -7.941 -6.904 13.378 1.00 88.06 189 PRO A CA 1
ATOM 1504 C C . PRO A 1 189 ? -8.126 -7.999 12.312 1.00 88.06 189 PRO A C 1
ATOM 1506 O O . PRO A 1 189 ? -8.494 -7.707 11.167 1.00 88.06 189 PRO A O 1
ATOM 1509 N N . PRO A 1 190 ? -7.899 -9.278 12.661 1.00 78.38 190 PRO A N 1
ATOM 1510 C CA . PRO A 1 190 ? -8.227 -10.377 11.768 1.00 78.38 190 PRO A CA 1
ATOM 1511 C C . PRO A 1 190 ? -9.748 -10.510 11.627 1.00 78.38 190 PRO A C 1
ATOM 1513 O O . PRO A 1 190 ? -10.511 -10.061 12.485 1.00 78.38 190 PRO A O 1
ATOM 1516 N N . ARG A 1 191 ? -10.191 -11.188 10.564 1.00 76.06 191 ARG A N 1
ATOM 1517 C CA . ARG A 1 191 ? -11.578 -11.648 10.471 1.00 76.06 191 ARG A CA 1
ATOM 1518 C C . ARG A 1 191 ? -11.822 -12.668 11.586 1.00 76.06 191 ARG A C 1
ATOM 1520 O O . ARG A 1 191 ? -11.148 -13.695 11.619 1.00 76.06 191 ARG A O 1
ATOM 1527 N N . THR A 1 192 ? -12.725 -12.343 12.505 1.00 64.94 192 THR A N 1
ATOM 1528 C CA . THR A 1 192 ? -13.169 -13.229 13.588 1.00 64.94 192 THR A CA 1
ATOM 1529 C C . THR A 1 192 ? -14.145 -14.295 13.108 1.00 64.94 192 THR A C 1
ATOM 1531 O O . THR A 1 192 ? -14.813 -14.089 12.064 1.00 64.94 192 THR A O 1
#

Solvent-accessible surface area (backbone atoms only — not comparable to full-atom values): 11145 Å² total; per-residue (Å²): 136,85,86,84,87,84,82,79,83,80,88,83,82,85,57,70,71,56,60,58,52,56,62,50,55,62,63,54,67,79,78,54,64,70,75,58,50,59,68,66,62,73,77,70,71,72,69,33,46,83,42,81,15,64,54,19,55,51,35,48,51,54,56,52,67,74,43,56,73,71,52,34,53,56,47,50,52,42,50,51,54,52,56,54,44,41,25,65,47,74,75,56,62,68,84,72,90,46,82,40,47,70,42,42,46,82,31,57,52,45,57,82,57,57,93,88,49,77,74,76,44,48,61,54,99,58,32,38,31,34,36,38,33,30,46,41,89,86,46,63,75,48,56,16,37,32,36,38,38,33,36,38,35,53,61,74,37,32,33,38,36,38,33,46,50,30,36,64,82,36,86,64,78,80,55,44,73,59,47,40,50,44,30,56,70,47,78,38,83,67,71,128

Radius of gyration: 20.34 Å; Cα contacts (8 Å, |Δi|>4): 262; chains: 1; bounding box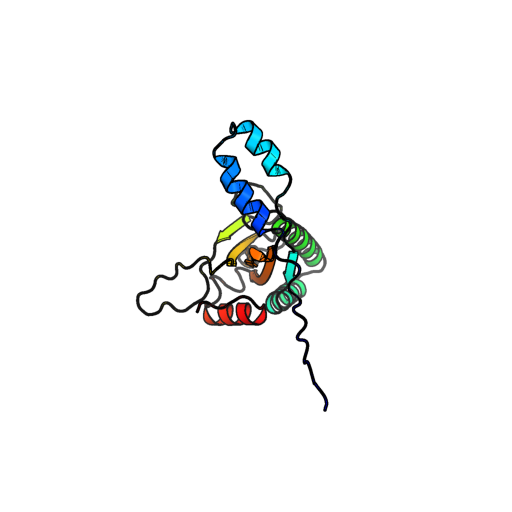: 52×49×78 Å

Organism: NCBI:txid2136176

Secondary structure (DSSP, 8-state):
-------------S-HHHHHHHHHHHHHTTTS-HHHHHHHHTT-PPPPEEEE-HHHHHHHHHHHHTS-HHHHHHHHHHHHHHHHHHHH-TT--S-S-BTTEEEEEE-PPP----TT--S---EETTEEEEEEEEE-TT--GGGGEEEEEEEEETTTTEEEEEEEEETTT-SSPPPHHHHHHHHHHTTPPPP-

Mean predicted aligned error: 12.19 Å

Nearest PDB structures (foldseek):
  3vbb-assembly1_A  TM=4.892E-01  e=2.168E+00  Homo sapiens
  7rec-assembly1_F-2  TM=2.200E-01  e=7.961E+00  Homo sapiens
  6of8-assembly1_D-2  TM=2.741E-01  e=8.495E+00  Homo sapiens

pLDDT: mean 77.4, std 21.83, range [31.86, 98.25]

Foldseek 3Di:
DDDDDDDDDDPDDDQPPLVVVVVVLVVVVVDDDPVVNVVVVVPPQQQAAEDEFPQAVVQLVVLLVPDDPVLSVLVVVLVVQVVNVCRRCVQDADDDDDAFWGGKDQDQAQDDPPVPRDSDDQADDQKGKMKIWTASPPDDDQQRIKMWIWMARSSNSYIYTQHMDTCVVPVDDPHSVVSQVSCVSRVHDHDD

Sequence (192 aa):
MMSFLCLRTSTRHSAQTCDRLYLLQWRLSLRLPSKLALKLMTGLSPSYSLIRGPQFERTLKAYLKGLAKRDKEAALELFGAVLQELTVSPRQMRGQAMAGLEKMEPEPWPGGTLAGARRMVYSLEGWEFWKAYLNFPYARGAAQKGRIMYAIEEAACQIHLLMMYTHAEYSGRPDDTFLEGVMRESDVPPRT